Protein AF-A0A269PIK3-F1 (afdb_monomer)

Structure (mmCIF, N/CA/C/O backbone):
data_AF-A0A269PIK3-F1
#
_entry.id   AF-A0A269PIK3-F1
#
loop_
_atom_site.group_PDB
_atom_site.id
_atom_site.type_symbol
_atom_site.label_atom_id
_atom_site.label_alt_id
_atom_site.label_comp_id
_atom_site.label_asym_id
_atom_site.label_entity_id
_atom_site.label_seq_id
_atom_site.pdbx_PDB_ins_code
_atom_site.Cartn_x
_atom_site.Cartn_y
_atom_site.Cartn_z
_atom_site.occupancy
_atom_site.B_iso_or_equiv
_atom_site.auth_seq_id
_atom_site.auth_comp_id
_atom_site.auth_asym_id
_atom_site.auth_atom_id
_atom_site.pdbx_PDB_model_num
ATOM 1 N N . MET A 1 1 ? 24.626 5.118 -7.249 1.00 47.50 1 MET A N 1
ATOM 2 C CA . MET A 1 1 ? 24.861 4.384 -8.520 1.00 47.50 1 MET A CA 1
ATOM 3 C C . MET A 1 1 ? 24.155 3.031 -8.495 1.00 47.50 1 MET A C 1
ATOM 5 O O . MET A 1 1 ? 23.456 2.702 -9.445 1.00 47.50 1 MET A O 1
ATOM 9 N N . GLU A 1 2 ? 24.225 2.342 -7.357 1.00 56.38 2 GLU A N 1
ATOM 10 C CA . GLU A 1 2 ? 23.521 1.097 -7.021 1.00 56.38 2 GLU A CA 1
ATOM 11 C C . GLU A 1 2 ? 22.010 1.087 -7.347 1.00 56.38 2 GLU A C 1
ATOM 13 O O . GLU A 1 2 ? 21.501 0.133 -7.931 1.00 56.38 2 GLU A O 1
ATOM 18 N N . ASN A 1 3 ? 21.303 2.196 -7.098 1.00 60.44 3 ASN A N 1
ATOM 19 C CA . ASN A 1 3 ? 19.848 2.291 -7.302 1.00 60.44 3 ASN A CA 1
ATOM 20 C C . ASN A 1 3 ? 19.400 2.152 -8.774 1.00 60.44 3 ASN A C 1
ATOM 22 O O . ASN A 1 3 ? 18.285 1.702 -9.035 1.00 60.44 3 ASN A O 1
ATOM 26 N N . LYS A 1 4 ? 20.251 2.515 -9.751 1.00 66.81 4 LYS A N 1
ATOM 27 C CA . LYS A 1 4 ? 19.943 2.387 -11.195 1.00 66.81 4 LYS A CA 1
ATOM 28 C C . LYS A 1 4 ? 19.855 0.925 -11.611 1.00 66.81 4 LYS A C 1
ATOM 30 O O . LYS A 1 4 ? 18.903 0.509 -12.270 1.00 66.81 4 LYS A O 1
ATOM 35 N N . PHE A 1 5 ? 20.849 0.157 -11.186 1.00 77.62 5 PHE A N 1
ATOM 36 C CA . PHE A 1 5 ? 20.938 -1.267 -11.455 1.00 77.62 5 PHE A CA 1
ATOM 37 C C . PHE A 1 5 ? 19.913 -2.070 -10.686 1.00 77.62 5 PHE A C 1
ATOM 39 O O . PHE A 1 5 ? 19.321 -2.988 -11.250 1.00 77.62 5 PHE A O 1
ATOM 46 N N . ARG A 1 6 ? 19.665 -1.675 -9.436 1.00 80.62 6 ARG A N 1
ATOM 47 C CA . ARG A 1 6 ? 18.639 -2.269 -8.588 1.00 80.62 6 ARG A CA 1
ATOM 48 C C . ARG A 1 6 ? 17.268 -2.199 -9.261 1.00 80.62 6 ARG A C 1
ATOM 50 O O . ARG A 1 6 ? 16.676 -3.246 -9.492 1.00 80.62 6 ARG A O 1
ATOM 57 N N . PHE A 1 7 ? 16.838 -1.013 -9.709 1.00 83.44 7 PHE A N 1
ATOM 58 C CA . PHE A 1 7 ? 15.557 -0.866 -10.409 1.00 83.44 7 PHE A CA 1
ATOM 59 C C . PHE A 1 7 ? 15.468 -1.712 -11.688 1.00 83.44 7 PHE A C 1
ATOM 61 O O . PHE A 1 7 ? 14.519 -2.473 -11.853 1.00 83.44 7 PHE A O 1
ATOM 68 N N . SER A 1 8 ? 16.460 -1.622 -12.585 1.00 87.69 8 SER A N 1
ATOM 69 C CA . SER A 1 8 ? 16.455 -2.392 -13.844 1.00 87.69 8 SER A CA 1
ATOM 70 C C . SER A 1 8 ? 16.418 -3.903 -13.600 1.00 87.69 8 SER A C 1
ATOM 72 O O . SER A 1 8 ? 15.681 -4.637 -14.264 1.00 87.69 8 SER A O 1
ATOM 74 N N . LYS A 1 9 ? 17.210 -4.387 -12.636 1.00 89.25 9 LYS A N 1
ATOM 75 C CA . LYS A 1 9 ? 17.250 -5.801 -12.248 1.00 89.25 9 LYS A CA 1
ATOM 76 C C . LYS A 1 9 ? 15.903 -6.253 -11.689 1.00 89.25 9 LYS A C 1
ATOM 78 O O . LYS A 1 9 ? 15.367 -7.260 -12.141 1.00 89.25 9 LYS A O 1
ATOM 83 N N . ASN A 1 10 ? 15.349 -5.494 -10.752 1.00 88.19 10 ASN A N 1
ATOM 84 C CA . ASN A 1 10 ? 14.089 -5.818 -10.100 1.00 88.19 10 ASN A CA 1
ATOM 85 C C . ASN A 1 10 ? 12.915 -5.792 -11.082 1.00 88.19 10 ASN A C 1
ATOM 87 O O . ASN A 1 10 ? 12.151 -6.751 -11.141 1.00 88.19 10 ASN A O 1
ATOM 91 N N . LEU A 1 11 ? 12.830 -4.770 -11.939 1.00 91.19 11 LEU A N 1
ATOM 92 C CA . LEU A 1 11 ? 11.816 -4.696 -12.989 1.00 91.19 11 LEU A CA 1
ATOM 93 C C . LEU A 1 11 ? 11.877 -5.916 -13.921 1.00 91.19 11 LEU A C 1
ATOM 95 O O . LEU A 1 11 ? 10.846 -6.509 -14.228 1.00 91.19 11 LEU A O 1
ATOM 99 N N . ARG A 1 12 ? 13.076 -6.342 -14.342 1.00 93.19 12 ARG A N 1
ATOM 100 C CA . ARG A 1 12 ? 13.238 -7.560 -15.154 1.00 93.19 12 ARG A CA 1
ATOM 101 C C . ARG A 1 12 ? 12.794 -8.819 -14.414 1.00 93.19 12 ARG A C 1
ATOM 103 O O . ARG A 1 12 ? 12.165 -9.677 -15.028 1.00 93.19 12 ARG A O 1
ATOM 110 N N . ASN A 1 13 ? 13.101 -8.933 -13.125 1.00 91.69 13 ASN A N 1
ATOM 111 C CA . ASN A 1 13 ? 12.675 -10.070 -12.310 1.00 91.69 13 ASN A CA 1
ATOM 112 C C . ASN A 1 13 ? 11.149 -10.135 -12.190 1.00 91.69 13 ASN A C 1
ATOM 114 O O . ASN A 1 13 ? 10.581 -11.202 -12.403 1.00 91.69 13 ASN A O 1
ATOM 118 N N . VAL A 1 14 ? 10.489 -8.998 -11.944 1.00 87.31 14 VAL A N 1
ATOM 119 C CA . VAL A 1 14 ? 9.022 -8.906 -11.902 1.00 87.31 14 VAL A CA 1
ATOM 120 C C . VAL A 1 14 ? 8.407 -9.326 -13.238 1.00 87.31 14 VAL A C 1
ATOM 122 O O . VAL A 1 14 ? 7.480 -10.133 -13.262 1.00 87.31 14 VAL A O 1
ATOM 125 N N . LEU A 1 15 ? 8.942 -8.831 -14.361 1.00 92.81 15 LEU A N 1
ATOM 126 C CA . LEU A 1 15 ? 8.453 -9.213 -15.688 1.00 92.81 15 LEU A CA 1
ATOM 127 C C . LEU A 1 15 ? 8.603 -10.716 -15.946 1.00 92.81 15 LEU A C 1
ATOM 129 O O . LEU A 1 15 ? 7.665 -11.339 -16.433 1.00 92.81 15 LEU A O 1
ATOM 133 N N . ARG A 1 16 ? 9.741 -11.314 -15.573 1.00 93.38 16 ARG A N 1
ATOM 134 C CA . ARG A 1 16 ? 9.965 -12.764 -15.698 1.00 93.38 16 ARG A CA 1
ATOM 135 C C . ARG A 1 16 ? 9.011 -13.574 -14.823 1.00 93.38 16 ARG A C 1
ATOM 137 O O . ARG A 1 16 ? 8.462 -14.557 -15.299 1.00 93.38 16 ARG A O 1
ATOM 144 N N . ALA A 1 17 ? 8.792 -13.157 -13.577 1.00 88.50 17 ALA A N 1
ATOM 145 C CA . ALA A 1 17 ? 7.889 -13.842 -12.653 1.00 88.50 17 ALA A CA 1
ATOM 146 C C . ALA A 1 17 ? 6.429 -13.841 -13.141 1.00 88.50 17 ALA A C 1
ATOM 148 O O . ALA A 1 17 ? 5.689 -14.780 -12.867 1.00 88.50 17 ALA A O 1
ATOM 149 N N . LYS A 1 18 ? 6.027 -12.806 -13.889 1.00 86.94 18 LYS A N 1
ATOM 150 C CA . LYS A 1 18 ? 4.687 -12.673 -14.481 1.00 86.94 18 LYS A CA 1
ATOM 151 C C . LYS A 1 18 ? 4.592 -13.178 -15.929 1.00 86.94 18 LYS A C 1
ATOM 153 O O . LYS A 1 18 ? 3.558 -12.976 -16.554 1.00 86.94 18 LYS A O 1
ATOM 158 N N . ASP A 1 19 ? 5.657 -13.778 -16.470 1.00 93.56 19 ASP A N 1
ATOM 159 C CA . ASP A 1 19 ? 5.779 -14.185 -17.883 1.00 93.56 19 ASP A CA 1
ATOM 160 C C . ASP A 1 19 ? 5.432 -13.060 -18.889 1.00 93.56 19 ASP A C 1
ATOM 162 O O . ASP A 1 19 ? 4.834 -13.262 -19.945 1.00 93.56 19 ASP A O 1
ATOM 166 N N . MET A 1 20 ? 5.801 -11.821 -18.549 1.00 91.25 20 MET A N 1
ATOM 167 C CA . MET A 1 20 ? 5.532 -10.632 -19.357 1.00 91.25 20 MET A CA 1
ATOM 168 C C . MET A 1 20 ? 6.762 -10.210 -20.159 1.00 91.25 20 MET A C 1
ATOM 170 O O . MET A 1 20 ? 7.878 -10.112 -19.644 1.00 91.25 20 MET A O 1
ATOM 174 N N . LYS A 1 21 ? 6.556 -9.852 -21.427 1.00 93.62 21 LYS A N 1
ATOM 175 C CA . LYS A 1 21 ? 7.581 -9.233 -22.276 1.00 93.62 21 LYS A CA 1
ATOM 176 C C . LYS A 1 21 ? 7.513 -7.702 -22.156 1.00 93.62 21 LYS A C 1
ATOM 178 O O . LYS A 1 21 ? 6.478 -7.151 -21.778 1.00 93.62 21 LYS A O 1
ATOM 183 N N . PRO A 1 22 ? 8.565 -6.960 -22.555 1.00 92.31 22 PRO A N 1
ATOM 184 C CA . PRO A 1 22 ? 8.559 -5.491 -22.499 1.00 92.31 22 PRO A CA 1
ATOM 185 C C . PRO A 1 22 ? 7.376 -4.844 -23.240 1.00 92.31 22 PRO A C 1
ATOM 187 O O . PRO A 1 22 ? 6.832 -3.834 -22.797 1.00 92.31 22 PRO A O 1
ATOM 190 N N . ARG A 1 23 ? 6.923 -5.459 -24.341 1.00 92.25 23 ARG A N 1
ATOM 191 C CA . ARG A 1 23 ? 5.731 -5.016 -25.082 1.00 92.25 23 ARG A CA 1
ATOM 192 C C . ARG A 1 23 ? 4.449 -5.103 -24.244 1.00 92.25 23 ARG A C 1
ATOM 194 O O . ARG A 1 23 ? 3.590 -4.237 -24.371 1.00 92.25 23 ARG A O 1
ATOM 201 N N . ASP A 1 24 ? 4.340 -6.110 -23.380 1.00 92.31 24 ASP A N 1
ATOM 202 C CA . ASP A 1 24 ? 3.150 -6.363 -22.569 1.00 92.31 24 ASP A CA 1
ATOM 203 C C . ASP A 1 24 ? 3.087 -5.340 -21.426 1.00 92.31 24 ASP A C 1
ATOM 205 O O . ASP A 1 24 ? 2.035 -4.759 -21.172 1.00 92.31 24 ASP A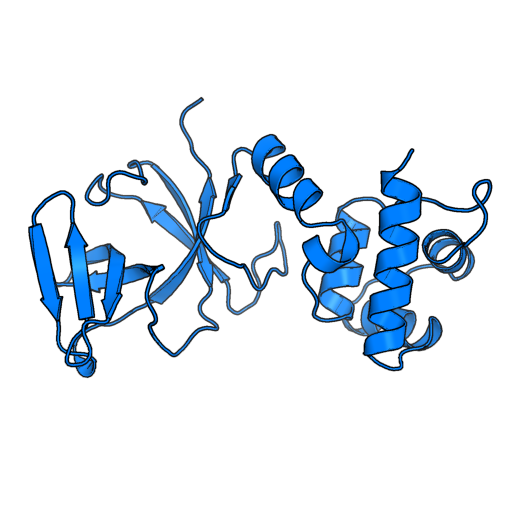 O 1
ATOM 209 N N . LEU A 1 25 ? 4.239 -4.990 -20.836 1.00 91.81 25 LEU A N 1
ATOM 210 C CA . LEU A 1 25 ? 4.355 -3.844 -19.925 1.00 91.81 25 LEU A CA 1
ATOM 211 C C . LEU A 1 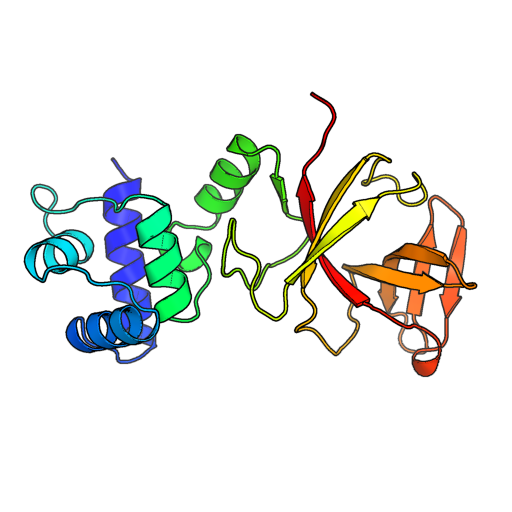25 ? 3.945 -2.531 -20.609 1.00 91.81 25 LEU A C 1
ATOM 213 O O . LEU A 1 25 ?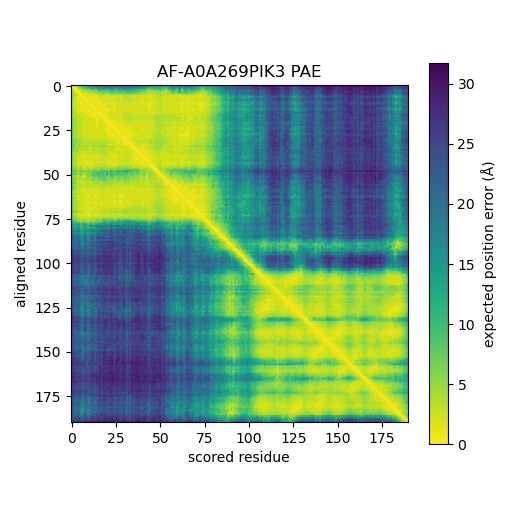 3.210 -1.733 -20.032 1.00 91.81 25 LEU A O 1
ATOM 217 N N . LYS A 1 26 ? 4.369 -2.301 -21.857 1.00 92.38 26 LYS A N 1
ATOM 218 C CA . LYS A 1 26 ? 3.961 -1.109 -22.617 1.00 92.38 26 LYS A CA 1
ATOM 219 C C . LYS A 1 26 ? 2.446 -1.070 -22.847 1.00 92.38 26 LYS A C 1
ATOM 221 O O . LYS A 1 26 ? 1.840 -0.005 -22.739 1.00 92.38 26 LYS A O 1
ATOM 226 N N . MET A 1 27 ? 1.822 -2.216 -23.126 1.00 88.44 27 MET A N 1
ATOM 227 C CA . MET A 1 27 ? 0.363 -2.326 -23.234 1.00 88.44 27 MET A CA 1
ATOM 228 C C . MET A 1 27 ? -0.335 -2.055 -21.896 1.00 88.44 27 MET A C 1
ATOM 230 O O . MET A 1 27 ? -1.300 -1.293 -21.869 1.00 88.44 27 MET A O 1
ATOM 234 N N . ALA A 1 28 ? 0.179 -2.603 -20.794 1.00 79.50 28 ALA A N 1
ATOM 235 C CA . ALA A 1 28 ? -0.351 -2.368 -19.453 1.00 79.50 28 ALA A CA 1
ATOM 236 C C . ALA A 1 28 ? -0.256 -0.884 -19.044 1.00 79.50 28 ALA A C 1
ATOM 238 O O . ALA A 1 28 ? -1.216 -0.308 -18.535 1.00 79.50 28 ALA A O 1
ATOM 239 N N . LEU A 1 29 ? 0.858 -0.218 -19.363 1.00 82.38 29 LEU A N 1
ATOM 240 C CA . LEU A 1 29 ? 1.019 1.228 -19.174 1.00 82.38 29 LEU A CA 1
ATOM 241 C C . LEU A 1 29 ? 0.020 2.030 -20.020 1.00 82.38 29 LEU A C 1
ATOM 243 O O . LEU A 1 29 ? -0.601 2.976 -19.531 1.00 82.38 29 LEU A O 1
ATOM 247 N N . LYS A 1 30 ? -0.206 1.622 -21.274 1.00 83.38 30 LYS A N 1
ATOM 248 C CA . LYS A 1 30 ? -1.190 2.270 -22.150 1.00 83.38 30 LYS A CA 1
ATOM 249 C C . LYS A 1 30 ? -2.616 2.139 -21.605 1.00 83.38 30 LYS A C 1
ATOM 251 O O . LYS A 1 30 ? -3.387 3.091 -21.724 1.00 83.38 30 LYS A O 1
ATOM 256 N N . ALA A 1 31 ? -2.955 1.015 -20.968 1.00 75.50 31 ALA A N 1
ATOM 257 C CA . ALA A 1 31 ? -4.259 0.801 -20.336 1.00 75.50 31 ALA A CA 1
ATOM 258 C C . ALA A 1 31 ? -4.540 1.803 -19.199 1.00 75.50 31 ALA A C 1
ATOM 260 O O . ALA A 1 31 ? -5.683 2.215 -19.009 1.00 75.50 31 ALA A O 1
ATOM 261 N N . ILE A 1 32 ? -3.498 2.279 -18.509 1.00 71.69 32 ILE A N 1
ATOM 262 C CA . ILE A 1 32 ? -3.595 3.344 -17.496 1.00 71.69 32 ILE A CA 1
ATOM 263 C C . ILE A 1 32 ? -3.311 4.749 -18.058 1.00 71.69 32 ILE A C 1
ATOM 265 O O . ILE A 1 32 ? -3.047 5.676 -17.297 1.00 71.69 32 ILE A O 1
ATOM 269 N N . LYS A 1 33 ? -3.392 4.928 -19.385 1.00 78.94 33 LYS A N 1
ATOM 270 C CA . LYS A 1 33 ? -3.160 6.196 -20.108 1.00 78.94 33 LYS A CA 1
ATOM 271 C C . LYS A 1 33 ? -1.736 6.754 -19.977 1.00 78.94 33 LYS A C 1
ATOM 273 O O . LYS A 1 33 ? -1.521 7.952 -20.145 1.00 78.94 33 LYS A O 1
ATOM 278 N N . VAL A 1 34 ? -0.750 5.892 -19.731 1.00 76.19 34 VAL A N 1
ATOM 279 C CA . VAL A 1 34 ? 0.670 6.258 -19.678 1.00 76.19 34 VAL A CA 1
ATOM 280 C C . VAL A 1 34 ? 1.362 5.753 -20.937 1.00 76.19 34 VAL A C 1
ATOM 282 O O . VAL A 1 34 ? 1.293 4.573 -21.269 1.00 76.19 34 VAL A O 1
ATOM 285 N N . ASN A 1 35 ? 2.055 6.644 -21.646 1.00 85.19 35 ASN A N 1
ATOM 286 C CA . ASN A 1 35 ? 2.813 6.281 -22.838 1.00 85.19 35 ASN A CA 1
ATOM 287 C C . ASN A 1 35 ? 4.315 6.417 -22.569 1.00 85.19 35 ASN A C 1
ATOM 289 O O . ASN A 1 35 ? 4.780 7.479 -22.160 1.00 85.19 35 ASN A O 1
ATOM 293 N N . ILE A 1 36 ? 5.070 5.346 -22.810 1.00 84.62 36 ILE A N 1
ATOM 294 C CA . ILE A 1 36 ? 6.532 5.328 -22.703 1.00 84.62 36 ILE A CA 1
ATOM 295 C C . ILE A 1 36 ? 7.096 4.945 -24.070 1.00 84.62 36 ILE A C 1
ATOM 297 O O . ILE A 1 36 ? 6.654 3.972 -24.682 1.00 84.62 36 ILE A O 1
ATOM 301 N N . ALA A 1 37 ? 8.066 5.718 -24.558 1.00 88.50 37 ALA A N 1
ATOM 302 C CA . ALA A 1 37 ? 8.740 5.435 -25.819 1.00 88.50 37 ALA A CA 1
ATOM 303 C C . ALA A 1 37 ? 9.632 4.186 -25.703 1.00 88.50 37 ALA A C 1
ATOM 305 O O . ALA A 1 37 ? 10.234 3.944 -24.655 1.00 88.50 37 ALA A O 1
ATOM 306 N N . ASP A 1 38 ? 9.768 3.418 -26.788 1.00 87.19 38 ASP A N 1
ATOM 307 C CA . ASP A 1 38 ? 10.571 2.183 -26.790 1.00 87.19 38 ASP A CA 1
ATOM 308 C C . ASP A 1 38 ? 12.033 2.391 -26.361 1.00 87.19 38 ASP A C 1
ATOM 310 O O . ASP A 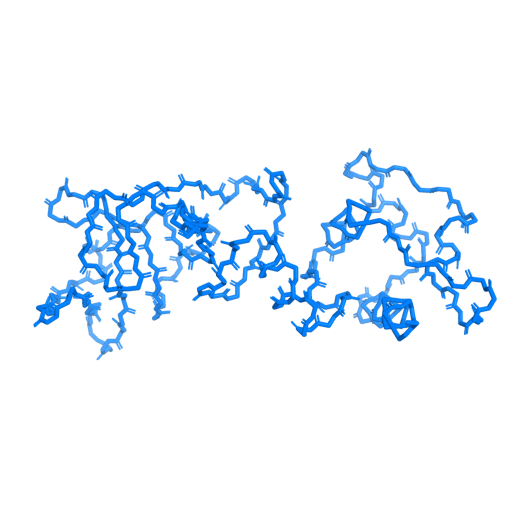1 38 ? 12.512 1.610 -25.537 1.00 87.19 38 ASP A O 1
ATOM 314 N N . PRO A 1 39 ? 12.733 3.465 -26.787 1.00 89.31 39 PRO A N 1
ATOM 315 C CA . PRO A 1 39 ? 14.090 3.731 -26.308 1.00 89.31 39 PRO A CA 1
ATOM 316 C C . PRO A 1 39 ? 14.143 3.957 -24.792 1.00 89.31 39 PRO A C 1
ATOM 318 O O . PRO A 1 39 ? 15.070 3.518 -24.115 1.00 89.31 39 PRO A O 1
ATOM 321 N N . THR A 1 40 ? 13.126 4.614 -24.234 1.00 87.56 40 THR A N 1
ATOM 322 C CA . THR A 1 40 ? 13.033 4.884 -22.797 1.00 87.56 40 THR A CA 1
ATOM 323 C C . THR A 1 40 ? 12.818 3.598 -22.006 1.00 87.56 40 THR A C 1
ATOM 325 O O . THR A 1 40 ? 13.513 3.371 -21.019 1.00 87.56 40 THR A O 1
ATOM 328 N N . LEU A 1 41 ? 11.911 2.732 -22.463 1.00 90.00 41 LEU A N 1
ATOM 329 C CA . LEU A 1 41 ? 11.672 1.436 -21.831 1.00 90.00 41 LEU A CA 1
ATOM 330 C C . LEU A 1 41 ? 12.903 0.521 -21.930 1.00 90.00 41 LEU A C 1
ATOM 332 O O . LEU A 1 41 ? 13.262 -0.135 -20.954 1.00 90.00 41 LEU A O 1
ATOM 336 N N . SER A 1 42 ? 13.589 0.533 -23.075 1.00 89.38 42 SER A N 1
ATOM 337 C CA . SER A 1 42 ? 14.841 -0.205 -23.265 1.00 89.38 42 SER A CA 1
ATOM 338 C C . SER A 1 42 ? 15.922 0.240 -22.276 1.00 89.38 42 SER A C 1
ATOM 340 O O . SER A 1 42 ? 16.616 -0.598 -21.709 1.00 89.38 42 SER A O 1
ATOM 342 N N . ASN A 1 43 ? 16.035 1.543 -22.000 1.00 89.25 43 ASN A N 1
ATOM 343 C CA . ASN A 1 43 ? 16.981 2.061 -21.005 1.00 89.25 43 ASN A CA 1
ATOM 344 C C . ASN A 1 43 ? 16.643 1.612 -19.575 1.00 89.25 43 ASN A C 1
ATOM 346 O O . ASN A 1 43 ? 17.545 1.398 -18.766 1.00 89.25 43 ASN A O 1
ATOM 350 N N . TYR A 1 44 ? 15.358 1.454 -19.249 1.00 89.81 44 TYR A N 1
ATOM 351 C CA . TYR A 1 44 ? 14.918 0.981 -17.930 1.00 89.81 44 TYR A CA 1
ATOM 352 C C . TYR A 1 44 ? 15.181 -0.506 -17.710 1.00 89.81 44 TYR A C 1
ATOM 354 O O . TYR A 1 44 ? 15.358 -0.927 -16.572 1.00 89.81 44 TYR A O 1
ATOM 362 N N . LEU A 1 45 ? 15.230 -1.285 -18.789 1.00 89.56 45 LEU A N 1
ATOM 363 C CA . LEU A 1 45 ? 15.491 -2.724 -18.770 1.00 89.56 45 LEU A CA 1
ATOM 364 C C . LEU A 1 45 ? 16.947 -3.073 -19.115 1.00 89.56 45 LEU A C 1
ATOM 366 O O . LEU A 1 45 ? 17.296 -4.250 -19.176 1.00 89.56 45 LEU A O 1
ATOM 370 N N . SER A 1 46 ? 17.794 -2.067 -19.352 1.00 87.75 46 SER A N 1
ATOM 371 C CA . SER A 1 46 ? 19.179 -2.260 -19.780 1.00 87.75 46 SER A CA 1
ATOM 372 C C . SER A 1 46 ? 20.003 -3.017 -18.737 1.00 87.75 46 SER A C 1
ATOM 374 O O . SER A 1 46 ? 19.940 -2.729 -17.538 1.00 87.75 46 SER A O 1
ATOM 376 N N . GLU A 1 47 ? 20.830 -3.938 -19.227 1.00 85.50 47 GLU A N 1
ATOM 377 C CA . GLU A 1 47 ? 21.873 -4.642 -18.470 1.00 85.50 47 GLU A CA 1
ATOM 378 C C . GLU A 1 47 ? 23.209 -3.894 -18.462 1.00 85.50 47 GLU A C 1
ATOM 380 O O . GLU A 1 47 ? 24.061 -4.159 -17.622 1.00 85.50 47 GLU A O 1
ATOM 385 N N . SER A 1 48 ? 23.383 -2.936 -19.373 1.00 82.88 48 SER A N 1
ATOM 386 C CA . SER A 1 48 ? 24.617 -2.170 -19.529 1.00 82.88 48 SER A CA 1
ATOM 387 C C . SER A 1 48 ? 24.608 -0.885 -18.697 1.00 82.88 48 SER A C 1
ATOM 389 O O . SER A 1 48 ? 23.629 -0.128 -18.729 1.00 82.88 48 SER A O 1
ATOM 391 N N . GLU A 1 49 ? 25.720 -0.608 -18.003 1.00 70.31 49 GLU A N 1
ATOM 392 C CA . GLU A 1 49 ? 25.878 0.543 -17.091 1.00 70.31 49 GLU A CA 1
ATOM 393 C C . GLU A 1 49 ? 25.770 1.891 -17.787 1.00 70.31 49 GLU A C 1
ATOM 395 O O . GLU A 1 49 ? 25.205 2.842 -17.244 1.00 70.31 49 GLU A O 1
ATOM 400 N N . THR A 1 50 ? 26.245 1.967 -19.023 1.00 75.88 50 THR A N 1
ATOM 401 C CA . THR A 1 50 ? 26.217 3.194 -19.820 1.00 75.88 50 THR A CA 1
ATOM 402 C C . THR A 1 50 ? 24.794 3.585 -20.223 1.00 75.88 50 THR A C 1
ATOM 404 O O . THR A 1 50 ? 24.477 4.776 -20.328 1.00 75.88 50 THR A O 1
ATOM 407 N N . ASN A 1 51 ? 23.907 2.597 -20.357 1.00 76.38 51 ASN A N 1
ATOM 408 C CA . ASN A 1 51 ? 22.559 2.761 -20.901 1.00 76.38 51 ASN A CA 1
ATOM 409 C C . ASN A 1 51 ? 21.454 2.689 -19.840 1.00 76.38 51 ASN A C 1
ATOM 411 O O . ASN A 1 51 ? 20.356 3.197 -20.072 1.00 76.38 51 ASN A O 1
ATOM 415 N N . VAL A 1 52 ? 21.728 2.129 -18.656 1.00 80.94 52 VAL A N 1
ATOM 416 C CA . VAL A 1 52 ? 20.724 2.062 -17.589 1.00 80.94 52 VAL A CA 1
ATOM 417 C C . VAL A 1 52 ? 20.372 3.459 -17.076 1.00 80.94 52 VAL A C 1
ATOM 419 O O . VAL A 1 52 ? 21.228 4.320 -16.823 1.00 80.94 52 VAL A O 1
ATOM 422 N N . ARG A 1 53 ? 19.074 3.716 -16.933 1.00 78.00 53 ARG A N 1
ATOM 423 C CA . ARG A 1 53 ? 18.544 4.962 -16.371 1.00 78.00 53 ARG A CA 1
ATOM 424 C C . ARG A 1 53 ? 17.516 4.614 -15.303 1.00 78.00 53 ARG A C 1
ATOM 426 O O . ARG A 1 53 ? 16.616 3.825 -15.565 1.00 78.00 53 ARG A O 1
ATOM 433 N N . THR A 1 54 ? 17.620 5.225 -14.122 1.00 70.12 54 THR A N 1
ATOM 434 C CA . THR A 1 54 ? 16.513 5.185 -13.156 1.00 70.12 54 THR A CA 1
ATOM 435 C C . THR A 1 54 ? 15.398 6.076 -13.697 1.00 70.12 54 THR A C 1
ATOM 437 O O . THR A 1 54 ? 15.676 7.233 -14.037 1.00 70.12 54 THR A O 1
ATOM 440 N N . PRO A 1 55 ? 14.156 5.583 -13.807 1.00 71.19 55 PRO A N 1
ATOM 441 C CA . PRO A 1 55 ? 13.028 6.440 -14.125 1.00 71.19 55 PRO A CA 1
ATOM 442 C C . PRO A 1 55 ? 12.795 7.466 -13.010 1.00 71.19 55 PRO A C 1
ATOM 444 O O . PRO A 1 55 ? 13.234 7.293 -11.874 1.00 71.19 55 PRO A O 1
ATOM 447 N N . LYS A 1 56 ? 12.059 8.536 -13.316 1.00 68.00 56 LYS A N 1
ATOM 448 C CA . LYS A 1 56 ? 11.539 9.422 -12.265 1.00 68.00 56 LYS A CA 1
ATOM 449 C C . LYS A 1 56 ? 10.516 8.657 -11.419 1.00 68.00 56 LYS A C 1
ATOM 451 O O . LYS A 1 56 ? 9.846 7.765 -11.939 1.00 68.00 56 LYS A O 1
ATOM 456 N N . LEU A 1 57 ? 10.333 9.057 -10.160 1.00 59.91 57 LEU A N 1
ATOM 457 C CA . LEU A 1 57 ? 9.397 8.411 -9.229 1.00 59.91 57 LEU A CA 1
ATOM 458 C C . LEU A 1 57 ? 7.986 8.242 -9.819 1.00 59.91 57 LEU A C 1
ATOM 460 O O . LEU A 1 57 ? 7.438 7.147 -9.785 1.00 59.91 57 LEU A O 1
ATOM 464 N N . GLY A 1 58 ? 7.442 9.272 -10.476 1.00 53.19 58 GLY A N 1
ATOM 465 C CA . GLY A 1 58 ? 6.139 9.176 -11.150 1.00 53.19 58 GLY A CA 1
ATOM 466 C C . GLY A 1 58 ? 6.067 8.070 -12.213 1.00 53.19 58 GLY A C 1
ATOM 467 O O . GLY A 1 58 ? 5.048 7.403 -12.356 1.00 53.19 58 GLY A O 1
ATOM 468 N N . THR A 1 59 ? 7.161 7.814 -12.933 1.00 67.31 59 THR A N 1
ATOM 469 C CA . THR A 1 59 ? 7.243 6.714 -13.903 1.00 67.31 59 THR A CA 1
ATOM 470 C C . THR A 1 59 ? 7.339 5.357 -13.210 1.00 67.31 59 THR A C 1
ATOM 472 O O . THR A 1 59 ? 6.709 4.409 -13.668 1.00 67.31 59 THR A O 1
ATOM 475 N N . ILE A 1 60 ? 8.073 5.263 -12.098 1.00 71.50 60 ILE A N 1
ATOM 476 C CA . ILE A 1 60 ? 8.155 4.040 -11.288 1.00 71.50 60 ILE A CA 1
ATOM 477 C C . ILE A 1 60 ? 6.774 3.674 -10.731 1.00 71.50 60 ILE A C 1
ATOM 479 O O . ILE A 1 60 ? 6.361 2.527 -10.850 1.00 71.50 60 ILE A O 1
ATOM 483 N N . LEU A 1 61 ? 6.023 4.655 -10.223 1.00 60.25 61 LEU A N 1
ATOM 484 C CA . LEU A 1 61 ? 4.652 4.469 -9.732 1.00 60.25 61 LEU A CA 1
ATOM 485 C C . LEU A 1 61 ? 3.702 3.973 -10.829 1.00 60.25 61 LEU A C 1
ATOM 487 O O . LEU A 1 61 ? 2.901 3.067 -10.601 1.00 60.25 61 LEU A O 1
ATOM 491 N N . ASN A 1 62 ? 3.814 4.527 -12.037 1.00 69.44 62 ASN A N 1
ATOM 492 C CA . ASN A 1 62 ? 3.029 4.068 -13.181 1.00 69.44 62 ASN A CA 1
ATOM 493 C C . ASN A 1 62 ? 3.379 2.626 -13.574 1.00 69.44 62 ASN A C 1
ATOM 495 O O . ASN A 1 62 ? 2.481 1.850 -13.889 1.00 69.44 62 ASN A O 1
ATOM 499 N N . ILE A 1 63 ? 4.663 2.254 -13.531 1.00 76.75 63 ILE A N 1
ATOM 500 C CA . ILE A 1 63 ? 5.122 0.884 -13.802 1.00 76.75 63 ILE A CA 1
ATOM 501 C C . ILE A 1 63 ? 4.615 -0.083 -12.723 1.00 76.75 63 ILE A C 1
ATOM 503 O O . ILE A 1 63 ? 4.077 -1.130 -13.071 1.00 76.75 63 ILE A O 1
ATOM 507 N N . ALA A 1 64 ? 4.711 0.286 -11.444 1.00 69.94 64 ALA A N 1
ATOM 508 C CA . ALA A 1 64 ? 4.185 -0.495 -10.324 1.00 69.94 64 ALA A CA 1
ATOM 509 C C . ALA A 1 64 ? 2.672 -0.734 -10.465 1.00 69.94 64 ALA A C 1
ATOM 511 O O . ALA A 1 64 ? 2.205 -1.868 -10.401 1.00 69.94 64 ALA A O 1
ATOM 512 N N . THR A 1 65 ? 1.922 0.326 -10.786 1.00 61.59 65 THR A N 1
ATOM 513 C CA . THR A 1 65 ? 0.471 0.259 -11.022 1.00 61.59 65 THR A CA 1
ATOM 514 C C . THR A 1 65 ? 0.133 -0.639 -12.213 1.00 61.59 65 THR A C 1
ATOM 516 O O . THR A 1 65 ? -0.762 -1.472 -12.123 1.00 61.59 65 THR A O 1
ATOM 519 N N . ALA A 1 66 ? 0.840 -0.485 -13.336 1.00 69.88 66 ALA A N 1
ATOM 520 C CA . ALA A 1 66 ? 0.597 -1.276 -14.543 1.00 69.88 66 ALA A CA 1
ATOM 521 C C . ALA A 1 66 ? 0.888 -2.771 -14.338 1.00 69.88 66 ALA A C 1
ATOM 523 O O . ALA A 1 66 ? 0.238 -3.613 -14.950 1.00 69.88 66 ALA A O 1
ATOM 524 N N . LEU A 1 67 ? 1.857 -3.095 -13.483 1.00 77.38 67 LEU A N 1
ATOM 525 C CA . LEU A 1 67 ? 2.238 -4.469 -13.163 1.00 77.38 67 LEU A CA 1
ATOM 526 C C . LEU A 1 67 ? 1.477 -5.046 -11.967 1.00 77.38 67 LEU A C 1
ATOM 528 O O . LEU A 1 67 ? 1.590 -6.248 -11.724 1.00 77.38 67 LEU A O 1
ATOM 532 N N . ASN A 1 68 ? 0.705 -4.225 -11.250 1.00 69.19 68 ASN A N 1
ATOM 533 C CA . ASN A 1 68 ? 0.080 -4.574 -9.977 1.00 69.19 68 ASN A CA 1
ATOM 534 C C . ASN A 1 68 ? 1.103 -5.197 -9.006 1.00 69.19 68 ASN A C 1
ATOM 536 O O . ASN A 1 68 ? 1.006 -6.376 -8.660 1.00 69.19 68 ASN A O 1
ATOM 540 N N . VAL A 1 69 ? 2.141 -4.422 -8.688 1.00 63.75 69 VAL A N 1
ATOM 541 C CA . VAL A 1 69 ? 3.221 -4.759 -7.742 1.00 63.75 69 VAL A CA 1
ATOM 542 C C . VAL A 1 69 ? 3.513 -3.567 -6.845 1.00 63.75 69 VAL A C 1
ATOM 544 O O . VAL A 1 69 ? 3.185 -2.429 -7.198 1.00 63.75 69 VAL A O 1
ATOM 547 N N . SER A 1 70 ? 4.171 -3.805 -5.714 1.00 63.06 70 SER A N 1
ATOM 548 C CA . SER A 1 70 ? 4.609 -2.712 -4.846 1.00 63.06 70 SER A CA 1
ATOM 549 C C . SER A 1 70 ? 5.786 -1.935 -5.464 1.00 63.06 70 SER A C 1
ATOM 551 O O . SER A 1 70 ? 6.542 -2.430 -6.305 1.00 63.06 70 SER A O 1
ATOM 553 N N . THR A 1 71 ? 5.991 -0.684 -5.044 1.00 65.00 71 THR A N 1
ATOM 554 C CA . THR A 1 71 ? 7.220 0.049 -5.394 1.00 65.00 71 THR A CA 1
ATOM 555 C C . THR A 1 71 ? 8.457 -0.525 -4.698 1.00 65.00 71 THR A C 1
ATOM 557 O O . THR A 1 71 ? 9.553 -0.374 -5.237 1.00 65.00 71 THR A O 1
ATOM 560 N N . GLY A 1 72 ? 8.293 -1.225 -3.569 1.00 66.94 72 GLY A N 1
ATOM 561 C CA . GLY A 1 72 ? 9.356 -1.970 -2.882 1.00 66.94 72 GLY A CA 1
ATOM 562 C C . GLY A 1 72 ? 9.898 -3.115 -3.724 1.00 66.94 72 GLY A C 1
ATOM 563 O O . GLY A 1 72 ? 11.110 -3.238 -3.882 1.00 66.94 72 GLY A O 1
ATOM 564 N N . GLU A 1 73 ? 9.026 -3.853 -4.409 1.00 69.44 73 GLU A N 1
ATOM 565 C CA . GLU A 1 73 ? 9.447 -4.883 -5.364 1.00 69.44 73 GLU A CA 1
ATOM 566 C C . GLU A 1 73 ? 10.322 -4.302 -6.483 1.00 69.44 73 GLU A C 1
ATOM 568 O O . GLU A 1 73 ? 11.245 -4.962 -6.954 1.00 69.44 73 GLU A O 1
ATOM 573 N N . LEU A 1 74 ? 10.085 -3.049 -6.890 1.00 76.12 74 LEU A N 1
ATOM 574 C CA . LEU A 1 74 ? 10.857 -2.382 -7.942 1.00 76.12 74 LEU A CA 1
ATOM 575 C C . LEU A 1 74 ? 12.121 -1.675 -7.432 1.00 76.12 74 LEU A C 1
ATOM 577 O O . LEU A 1 74 ? 13.105 -1.607 -8.165 1.00 76.12 74 LEU A O 1
ATOM 581 N N . LEU A 1 75 ? 12.124 -1.135 -6.213 1.00 73.69 75 LEU A N 1
ATOM 582 C CA . LEU A 1 75 ? 13.193 -0.261 -5.701 1.00 73.69 75 LEU A CA 1
ATOM 583 C C . LEU A 1 75 ? 14.023 -0.888 -4.569 1.00 73.69 75 LEU A C 1
ATOM 585 O O . LEU A 1 75 ? 15.132 -0.426 -4.299 1.00 73.69 75 LEU A O 1
ATOM 589 N N . GLY A 1 76 ? 13.535 -1.978 -3.981 1.00 70.38 76 GLY A N 1
ATOM 590 C CA . GLY A 1 76 ? 14.024 -2.591 -2.748 1.00 70.38 76 GLY A CA 1
ATOM 591 C C . GLY A 1 76 ? 13.326 -2.023 -1.508 1.00 70.38 76 GLY A C 1
ATOM 592 O O . GLY A 1 76 ? 13.008 -0.834 -1.465 1.00 70.38 76 GLY A O 1
ATOM 593 N N . GLU A 1 77 ? 13.134 -2.867 -0.493 1.00 62.62 77 GLU A N 1
ATOM 594 C CA . GLU A 1 77 ? 12.505 -2.514 0.795 1.00 62.62 77 GLU A CA 1
ATOM 595 C C . GLU A 1 77 ? 13.185 -1.311 1.477 1.00 62.62 77 GLU A C 1
ATOM 597 O O . GLU A 1 77 ? 12.522 -0.396 1.961 1.00 62.62 77 GLU A O 1
ATOM 602 N N . ASP A 1 78 ? 14.517 -1.224 1.408 1.00 56.25 78 ASP A N 1
ATOM 603 C CA . ASP A 1 78 ? 15.289 -0.111 1.985 1.00 56.25 78 ASP A CA 1
ATOM 604 C C . ASP A 1 78 ? 14.932 1.254 1.360 1.00 56.25 78 ASP A C 1
ATOM 606 O O . ASP A 1 78 ? 15.046 2.302 1.999 1.00 56.25 78 ASP A O 1
ATOM 610 N N . PHE A 1 79 ? 14.502 1.263 0.092 1.00 54.09 79 PHE A N 1
ATOM 611 C CA . PHE A 1 79 ? 14.122 2.490 -0.607 1.00 54.09 79 PHE A CA 1
ATOM 612 C C . PHE A 1 79 ? 12.735 2.980 -0.179 1.00 54.09 79 PHE A C 1
ATOM 614 O O . PHE A 1 79 ? 12.525 4.189 -0.100 1.00 54.09 79 PHE A O 1
ATOM 621 N N . LEU A 1 80 ? 11.806 2.067 0.138 1.00 50.78 80 LEU A N 1
ATOM 622 C CA . LEU A 1 80 ? 10.505 2.422 0.713 1.00 50.78 80 LEU A CA 1
ATOM 623 C C . LEU A 1 80 ? 10.683 3.150 2.045 1.00 50.78 80 LEU A C 1
ATOM 625 O O . LEU A 1 80 ? 10.074 4.197 2.249 1.00 50.78 80 LEU A O 1
ATOM 629 N N . ALA A 1 81 ? 11.569 2.648 2.908 1.00 48.94 81 ALA A N 1
ATOM 630 C CA . ALA A 1 81 ? 11.899 3.305 4.170 1.00 48.94 81 ALA A CA 1
ATOM 631 C C . ALA A 1 81 ? 12.499 4.709 3.952 1.00 48.94 81 ALA A C 1
ATOM 633 O O . ALA A 1 81 ? 12.122 5.662 4.634 1.00 48.94 81 ALA A O 1
ATOM 634 N N . HIS A 1 82 ? 13.381 4.863 2.958 1.00 44.47 82 HIS A N 1
ATOM 635 C CA . HIS A 1 82 ? 13.999 6.148 2.626 1.00 44.47 82 HIS A CA 1
ATOM 636 C C . HIS A 1 82 ? 12.997 7.165 2.042 1.00 44.47 82 HIS A C 1
ATOM 638 O O . HIS A 1 82 ? 12.947 8.299 2.509 1.00 44.47 82 HIS A O 1
ATOM 644 N N . ASP A 1 83 ? 12.176 6.810 1.051 1.00 44.81 83 ASP A N 1
ATOM 645 C CA . ASP A 1 83 ?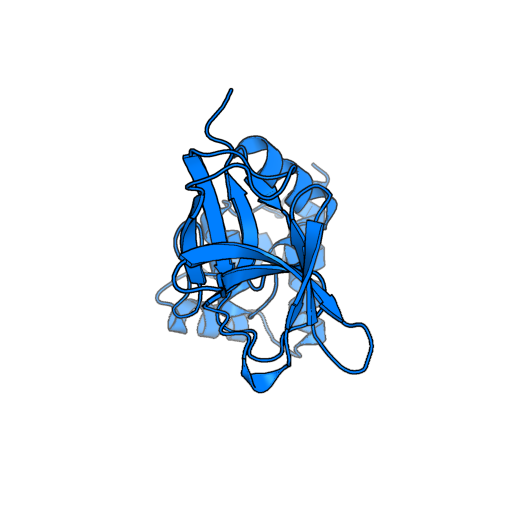 11.230 7.753 0.420 1.00 44.81 83 ASP A CA 1
ATOM 646 C C . ASP A 1 83 ? 10.037 8.091 1.331 1.00 44.81 83 ASP A C 1
ATOM 648 O O . ASP A 1 83 ? 9.541 9.221 1.326 1.00 44.81 83 ASP A O 1
ATOM 652 N N . ALA A 1 84 ? 9.624 7.144 2.182 1.00 47.53 84 ALA A N 1
ATOM 653 C CA . ALA A 1 84 ? 8.668 7.414 3.249 1.00 47.53 84 ALA A CA 1
ATOM 654 C C . ALA A 1 84 ? 9.238 8.450 4.236 1.00 47.53 84 ALA A C 1
ATOM 656 O O . ALA A 1 84 ? 8.585 9.458 4.510 1.00 47.53 84 ALA A O 1
ATOM 657 N N . SER A 1 85 ? 10.503 8.298 4.652 1.00 41.56 85 SER A N 1
ATOM 658 C CA . SER A 1 85 ? 11.168 9.269 5.533 1.00 41.56 85 SER A CA 1
ATOM 659 C C . SER A 1 85 ? 11.320 10.669 4.916 1.00 41.56 85 SER A C 1
ATOM 661 O O . SER A 1 85 ? 11.126 11.661 5.613 1.00 41.56 85 SER A O 1
ATOM 663 N N . VAL A 1 86 ? 11.577 10.777 3.604 1.00 41.75 86 VAL A N 1
ATOM 664 C CA . VAL A 1 86 ? 11.719 12.069 2.896 1.00 41.75 86 VAL A CA 1
ATOM 665 C C . VAL A 1 86 ? 10.392 12.839 2.814 1.00 41.75 86 VAL A C 1
ATOM 667 O O . VAL A 1 86 ? 10.403 14.065 2.730 1.00 41.75 86 VAL A O 1
ATOM 670 N N . ASN A 1 87 ? 9.249 12.150 2.883 1.00 44.84 87 ASN A N 1
ATOM 671 C CA . ASN A 1 87 ? 7.915 12.756 2.810 1.00 44.84 87 ASN A CA 1
ATOM 672 C C . ASN A 1 87 ? 7.186 12.819 4.170 1.00 44.84 87 ASN A C 1
ATOM 674 O O . ASN A 1 87 ? 5.965 12.990 4.193 1.00 44.84 87 ASN A O 1
ATOM 678 N N . ASN A 1 88 ? 7.900 12.664 5.296 1.00 55.28 88 ASN A N 1
ATOM 679 C CA . ASN A 1 88 ? 7.326 12.546 6.651 1.00 55.28 88 ASN A CA 1
ATOM 680 C C . ASN A 1 88 ? 6.249 11.451 6.772 1.00 55.28 88 ASN A C 1
ATOM 682 O O . ASN A 1 88 ? 5.322 11.550 7.583 1.00 55.28 88 ASN A O 1
ATOM 686 N N . MET A 1 89 ? 6.357 10.416 5.942 1.00 52.69 89 MET A N 1
ATOM 687 C CA . MET A 1 89 ? 5.450 9.283 5.909 1.00 52.69 89 MET A CA 1
ATOM 688 C C . MET A 1 89 ? 6.054 8.142 6.730 1.00 52.69 89 MET A C 1
ATOM 690 O O . MET A 1 89 ? 7.190 7.732 6.512 1.00 52.69 89 MET A O 1
ATOM 694 N N . ILE A 1 90 ? 5.292 7.614 7.681 1.00 63.84 90 ILE A N 1
ATOM 695 C CA . ILE A 1 90 ? 5.660 6.434 8.465 1.00 63.84 90 ILE A CA 1
ATOM 696 C C . ILE A 1 90 ? 4.716 5.311 8.049 1.00 63.84 90 ILE A C 1
ATOM 698 O O . ILE A 1 90 ? 3.498 5.456 8.153 1.00 63.84 90 ILE A O 1
ATOM 702 N N . LEU A 1 91 ? 5.274 4.210 7.547 1.00 58.78 91 LEU A N 1
ATOM 703 C CA . LEU A 1 91 ? 4.497 3.028 7.180 1.00 58.78 91 LEU A CA 1
ATOM 704 C C . LEU A 1 91 ? 4.043 2.309 8.450 1.00 58.78 91 LEU A C 1
ATOM 706 O O . LEU A 1 91 ? 4.835 2.100 9.368 1.00 58.78 91 LEU A O 1
ATOM 710 N N . CYS A 1 92 ? 2.756 1.980 8.507 1.00 54.00 92 CYS A N 1
ATOM 711 C CA . CYS A 1 92 ? 2.145 1.296 9.646 1.00 54.00 92 CYS A CA 1
ATOM 712 C C . CYS A 1 92 ? 1.819 -0.169 9.333 1.00 54.00 92 CYS A C 1
ATOM 714 O O . CYS A 1 92 ? 1.585 -0.932 10.265 1.00 54.00 92 CYS A O 1
ATOM 716 N N . ASP A 1 93 ? 1.813 -0.545 8.050 1.00 53.94 93 ASP A N 1
ATOM 717 C CA . ASP A 1 93 ? 1.630 -1.911 7.555 1.00 53.94 93 ASP A CA 1
ATOM 718 C C . ASP A 1 93 ? 2.093 -2.014 6.084 1.00 53.94 93 ASP A C 1
ATOM 720 O O . ASP A 1 93 ? 2.454 -1.000 5.474 1.00 53.94 93 ASP A O 1
ATOM 724 N N . GLU A 1 94 ? 2.071 -3.216 5.500 1.00 47.25 94 GLU A N 1
ATOM 725 C CA . GLU A 1 94 ? 2.250 -3.403 4.057 1.00 47.25 94 GLU A CA 1
ATOM 726 C C . GLU A 1 94 ? 1.092 -2.740 3.294 1.00 47.25 94 GLU A C 1
ATOM 728 O O . GLU A 1 94 ? -0.087 -2.957 3.580 1.00 47.25 94 GLU A O 1
ATOM 733 N N . VAL A 1 95 ? 1.428 -1.892 2.319 1.00 47.25 95 VAL A N 1
ATOM 734 C CA . VAL A 1 95 ? 0.450 -1.110 1.553 1.00 47.25 95 VAL A CA 1
ATOM 735 C C . VAL A 1 95 ? 0.286 -1.710 0.159 1.00 47.25 95 VAL A C 1
ATOM 737 O O . VAL A 1 95 ? 1.248 -1.752 -0.613 1.00 47.25 95 VAL A O 1
ATOM 740 N N . SER A 1 96 ? -0.946 -2.039 -0.237 1.00 43.31 96 SER A N 1
ATOM 741 C CA . SER A 1 96 ? -1.296 -2.174 -1.657 1.00 43.31 96 SER A CA 1
ATOM 742 C C . SER A 1 96 ? -1.436 -0.770 -2.275 1.00 43.31 96 SER A C 1
ATOM 744 O O . SER A 1 96 ? -2.525 -0.233 -2.451 1.00 43.31 96 SER A O 1
ATOM 746 N N . TYR A 1 97 ? -0.305 -0.107 -2.537 1.00 40.56 97 TYR A N 1
ATOM 747 C CA . TYR A 1 97 ? -0.232 1.251 -3.107 1.00 40.56 97 TYR A CA 1
ATOM 748 C C . TYR A 1 97 ? -0.976 1.368 -4.462 1.00 40.56 97 TYR A C 1
ATOM 750 O O . TYR A 1 97 ? -0.761 0.513 -5.312 1.00 40.56 97 TYR A O 1
ATOM 758 N N . SER A 1 98 ? -1.727 2.455 -4.761 1.00 40.59 98 SER A N 1
ATOM 759 C CA . SER A 1 98 ? -1.749 3.093 -6.119 1.00 40.59 98 SER A CA 1
ATOM 760 C C . SER A 1 98 ? -2.743 4.260 -6.319 1.00 40.59 98 SER A C 1
ATOM 762 O O . SER A 1 98 ? -3.918 4.071 -6.084 1.00 40.59 98 SER A O 1
ATOM 764 N N . LYS A 1 99 ? -2.285 5.401 -6.904 1.00 33.94 99 LYS A N 1
ATOM 765 C CA . LYS A 1 99 ? -2.967 6.637 -7.463 1.00 33.94 99 LYS A CA 1
ATOM 766 C C . LYS A 1 99 ? -3.181 7.999 -6.700 1.00 33.94 99 LYS A C 1
ATOM 768 O O . LYS A 1 99 ? -4.281 8.302 -6.295 1.00 33.94 99 LYS A O 1
ATOM 773 N N . SER A 1 100 ? -2.176 8.898 -6.620 1.00 38.62 100 SER A N 1
ATOM 774 C CA . SER A 1 100 ? -2.182 10.353 -6.206 1.00 38.62 100 SER A CA 1
ATOM 775 C C . SER A 1 100 ? -2.104 10.886 -4.723 1.00 38.62 100 SER A C 1
ATOM 777 O O . SER A 1 100 ? -3.065 11.472 -4.246 1.00 38.62 100 SER A O 1
ATOM 779 N N . LEU A 1 101 ? -1.019 10.864 -3.917 1.00 51.62 101 LEU A N 1
ATOM 780 C CA . LEU A 1 101 ? 0.304 10.198 -4.003 1.00 51.62 101 LEU A CA 1
ATOM 781 C C . LEU A 1 101 ? 0.165 8.849 -4.660 1.00 51.62 101 LEU A C 1
ATOM 783 O O . LEU A 1 101 ? 0.931 8.432 -5.525 1.00 51.62 101 LEU A O 1
ATOM 787 N N . GLY A 1 102 ? -0.915 8.222 -4.213 1.00 31.19 102 GLY A N 1
ATOM 788 C CA . GLY A 1 102 ? -1.270 6.895 -4.539 1.00 31.19 102 GLY A CA 1
ATOM 789 C C . GLY A 1 102 ? -2.673 6.444 -4.119 1.00 31.19 102 GLY A C 1
ATOM 790 O O . GLY A 1 102 ? -2.764 5.267 -3.841 1.00 31.19 102 GLY A O 1
ATOM 791 N N . LEU A 1 103 ? -3.706 7.266 -3.939 1.00 46.28 103 LEU A N 1
ATOM 792 C CA . LEU A 1 103 ? -5.002 6.778 -3.459 1.00 46.28 103 LEU A CA 1
ATOM 793 C C . LEU A 1 103 ? -5.888 6.157 -4.556 1.00 46.28 103 LEU A C 1
ATOM 795 O O . LEU A 1 103 ? -6.525 6.833 -5.364 1.00 46.28 103 LEU A O 1
ATOM 799 N N . GLY A 1 104 ? -5.930 4.831 -4.572 1.00 47.62 104 GLY A N 1
ATOM 800 C CA . GLY A 1 104 ? -6.731 4.056 -5.515 1.00 47.62 104 GLY A CA 1
ATOM 801 C C . GLY A 1 104 ? -8.203 4.180 -5.173 1.00 47.62 104 GLY A C 1
ATOM 802 O O . GLY A 1 104 ? -8.562 4.771 -4.160 1.00 47.62 104 GLY A O 1
ATOM 803 N N . ALA A 1 105 ? -9.080 3.554 -5.961 1.00 55.44 105 ALA A N 1
ATOM 804 C CA . ALA A 1 105 ? -10.511 3.505 -5.628 1.00 55.44 105 ALA A CA 1
ATOM 805 C C . ALA A 1 105 ? -10.780 2.946 -4.211 1.00 55.44 105 ALA A C 1
ATOM 807 O O . ALA A 1 105 ? -11.816 3.233 -3.617 1.00 55.44 105 ALA A O 1
ATOM 808 N N . ASN A 1 106 ? -9.820 2.190 -3.673 1.00 64.25 106 ASN A N 1
ATOM 809 C CA . ASN A 1 106 ? -9.902 1.528 -2.383 1.00 64.25 106 ASN A CA 1
ATOM 810 C C . ASN A 1 106 ? -9.061 2.206 -1.297 1.00 64.25 106 ASN A C 1
ATOM 812 O O . ASN A 1 106 ? -8.901 1.607 -0.248 1.00 64.25 106 ASN A O 1
ATOM 816 N N . VAL A 1 107 ? -8.506 3.405 -1.504 1.00 65.62 107 VAL A N 1
ATOM 817 C CA . VAL A 1 107 ? -7.673 4.056 -0.480 1.00 65.62 107 VAL A CA 1
ATOM 818 C C . VAL A 1 107 ? -8.237 5.425 -0.105 1.00 65.62 107 VAL A C 1
ATOM 820 O O . VAL A 1 107 ? -8.591 6.220 -0.972 1.00 65.62 107 VAL A O 1
ATOM 823 N N . GLU A 1 108 ? -8.318 5.711 1.190 1.00 72.62 108 GLU A N 1
ATOM 824 C CA . GLU A 1 108 ? -8.913 6.928 1.750 1.00 72.62 108 GLU A CA 1
ATOM 825 C C . GLU A 1 108 ? -7.945 7.619 2.722 1.00 72.62 108 GLU A C 1
ATOM 827 O O . GLU A 1 108 ? -7.017 6.996 3.237 1.00 72.62 108 GLU A O 1
ATOM 832 N N . LEU A 1 109 ? -8.135 8.920 2.964 1.00 72.31 109 LEU A N 1
ATOM 833 C CA . LEU A 1 109 ? -7.384 9.648 3.987 1.00 72.31 109 LEU A CA 1
ATOM 834 C C . LEU A 1 109 ? -8.248 9.918 5.208 1.00 72.31 109 LEU A C 1
ATOM 836 O O . LEU A 1 109 ? -9.382 10.371 5.082 1.00 72.31 109 LEU A O 1
ATOM 840 N N . PHE A 1 110 ? -7.661 9.751 6.386 1.00 78.19 110 PHE A N 1
ATOM 841 C CA . PHE A 1 110 ? -8.316 10.051 7.652 1.00 78.19 110 PHE A CA 1
ATOM 842 C C . PHE A 1 110 ? -7.452 10.938 8.528 1.00 78.19 110 PHE A C 1
ATOM 844 O O . PHE A 1 110 ? -6.269 10.680 8.706 1.00 78.19 110 PHE A O 1
ATOM 851 N N . THR A 1 111 ? -8.046 11.981 9.097 1.00 79.50 111 THR A N 1
ATOM 852 C CA . THR A 1 111 ? -7.356 12.844 10.058 1.00 79.50 111 THR A CA 1
ATOM 853 C C . THR A 1 111 ? -7.654 12.368 11.468 1.00 79.50 111 THR A C 1
ATOM 855 O O . THR A 1 111 ? -8.818 12.312 11.872 1.00 79.50 111 THR A O 1
ATOM 858 N N . VAL A 1 112 ? -6.603 12.073 12.226 1.00 82.94 112 VAL A N 1
ATOM 859 C CA . VAL A 1 112 ? -6.699 11.652 13.623 1.00 82.94 112 VAL A CA 1
ATOM 860 C C . VAL A 1 112 ? -7.271 12.789 14.467 1.00 82.94 112 VAL A C 1
ATOM 862 O O . VAL A 1 112 ? -6.776 13.918 14.433 1.00 82.94 112 VAL A O 1
ATOM 865 N N . LYS A 1 113 ? -8.336 12.494 15.220 1.00 82.50 113 LYS A N 1
ATOM 866 C CA . LYS A 1 113 ? -9.078 13.482 16.024 1.00 82.50 113 LYS A CA 1
ATOM 867 C C . LYS A 1 113 ? -8.737 13.441 17.510 1.00 82.50 113 LYS A C 1
ATOM 869 O O . LYS A 1 113 ? -8.974 14.422 18.205 1.00 82.50 113 LYS A O 1
ATOM 874 N N . ASP A 1 114 ? -8.148 12.353 17.987 1.00 82.38 114 ASP A N 1
ATOM 875 C CA . ASP A 1 114 ? -7.772 12.159 19.384 1.00 82.38 114 ASP A CA 1
ATOM 876 C C . ASP A 1 114 ? -6.487 11.327 19.502 1.00 82.38 114 ASP A C 1
ATOM 878 O O . ASP A 1 114 ? -6.059 10.669 18.558 1.00 82.38 114 ASP A O 1
ATOM 882 N N . ASN A 1 115 ? -5.863 11.378 20.676 1.00 82.50 115 ASN A N 1
ATOM 883 C CA . ASN A 1 115 ? -4.631 10.649 20.984 1.00 82.50 115 ASN A CA 1
ATOM 884 C C . ASN A 1 115 ? -4.936 9.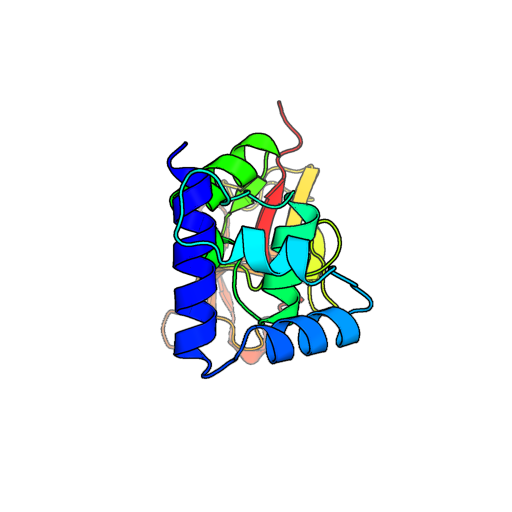310 21.676 1.00 82.50 115 ASN A C 1
ATOM 886 O O . ASN A 1 115 ? -4.251 8.941 22.625 1.00 82.50 115 ASN A O 1
ATOM 890 N N . SER A 1 116 ? -6.003 8.616 21.266 1.00 78.06 116 SER A N 1
ATOM 891 C CA . SER A 1 116 ? -6.447 7.362 21.902 1.00 78.06 116 SER A CA 1
ATOM 892 C C . SER A 1 116 ? -5.487 6.180 21.700 1.00 78.06 116 SER A C 1
ATOM 894 O O . SER A 1 116 ? -5.563 5.189 22.431 1.00 78.06 116 SER A O 1
ATOM 896 N N . ILE A 1 117 ? -4.583 6.290 20.723 1.00 81.56 117 ILE A N 1
ATOM 897 C CA . ILE A 1 117 ? -3.529 5.324 20.413 1.00 81.56 117 ILE A CA 1
ATOM 898 C C . ILE A 1 117 ? -2.189 6.061 20.391 1.00 81.56 117 ILE A C 1
ATOM 900 O O . ILE A 1 117 ? -2.005 6.994 19.612 1.00 81.56 117 ILE A O 1
ATOM 904 N N . ASP A 1 118 ? -1.232 5.599 21.197 1.00 78.19 118 ASP A N 1
ATOM 905 C CA . ASP A 1 118 ? 0.018 6.319 21.492 1.00 78.19 118 ASP A CA 1
ATOM 906 C C . ASP A 1 118 ? 0.869 6.689 20.273 1.00 78.19 118 ASP A C 1
ATOM 908 O O . ASP A 1 118 ? 1.564 7.708 20.293 1.00 78.19 118 ASP A O 1
ATOM 912 N N . ILE A 1 119 ? 0.824 5.875 19.215 1.00 76.38 119 ILE A N 1
ATOM 913 C CA . ILE A 1 119 ? 1.622 6.087 18.002 1.00 76.38 119 ILE A CA 1
ATOM 914 C C . ILE A 1 119 ? 1.021 7.128 17.049 1.00 76.38 119 ILE A C 1
ATOM 916 O O . ILE A 1 119 ? 1.695 7.535 16.100 1.00 76.38 119 ILE A O 1
ATOM 920 N N . PHE A 1 120 ? -0.220 7.559 17.285 1.00 80.94 120 PHE A N 1
ATOM 921 C CA . PHE A 1 120 ? -0.918 8.559 16.487 1.00 80.94 120 PHE A CA 1
ATOM 922 C C . PHE A 1 120 ? -1.141 9.829 17.306 1.00 80.94 120 PHE A C 1
ATOM 924 O O . PHE A 1 120 ? -1.372 9.793 18.517 1.00 80.94 120 PHE A O 1
ATOM 931 N N . ARG A 1 121 ? -1.047 10.976 16.638 1.00 81.50 121 ARG A N 1
ATOM 932 C CA . ARG A 1 121 ? -1.311 12.284 17.236 1.00 81.50 121 ARG A CA 1
ATOM 933 C C . ARG A 1 121 ? -2.475 12.964 16.533 1.00 81.50 121 ARG A C 1
ATOM 935 O O . ARG 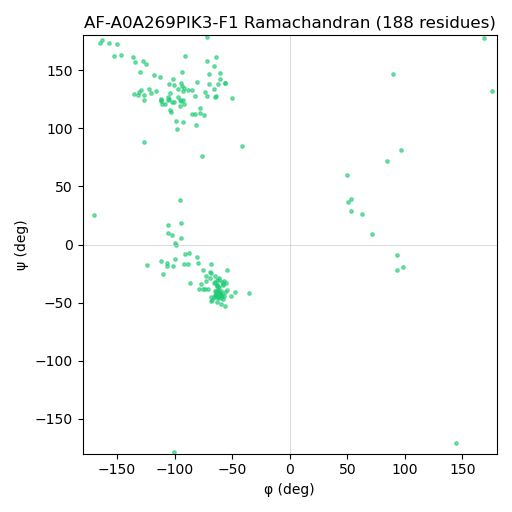A 1 121 ? -2.639 12.827 15.326 1.00 81.50 121 ARG A O 1
ATOM 942 N N . THR A 1 122 ? -3.271 13.729 17.275 1.00 82.69 122 THR A N 1
ATOM 943 C CA . THR A 1 122 ? -4.298 14.610 16.715 1.00 82.69 122 THR A CA 1
ATOM 944 C C . THR A 1 122 ? -3.683 15.478 15.617 1.00 82.69 122 THR A C 1
ATOM 946 O O . THR A 1 122 ? -2.693 16.169 15.851 1.00 82.69 122 THR A O 1
ATOM 949 N N . GLY A 1 123 ? -4.280 15.447 14.426 1.00 67.50 123 GLY A N 1
ATOM 950 C CA . GLY A 1 123 ? -3.768 16.128 13.235 1.00 67.50 123 GLY A CA 1
ATOM 951 C C . GLY A 1 123 ? -2.987 15.232 12.269 1.00 67.50 123 GLY A C 1
ATOM 952 O O . GLY A 1 123 ? -2.922 15.577 11.088 1.00 67.50 123 GLY A O 1
ATOM 953 N N . ASP A 1 124 ? -2.492 14.067 12.710 1.00 74.56 124 ASP A N 1
ATOM 954 C CA . ASP A 1 124 ? -1.874 13.083 11.815 1.00 74.56 124 ASP A CA 1
ATOM 955 C C . ASP A 1 124 ? -2.857 12.705 10.701 1.00 74.56 124 ASP A C 1
ATOM 957 O O . ASP A 1 124 ? -4.059 12.521 10.930 1.00 74.56 124 ASP A O 1
ATOM 961 N N . ARG A 1 125 ? -2.341 12.572 9.477 1.00 72.50 125 ARG A N 1
ATOM 962 C CA . ARG A 1 125 ? -3.128 12.101 8.332 1.00 72.50 125 ARG A CA 1
ATOM 963 C C . ARG A 1 125 ? -2.785 10.649 8.063 1.00 72.50 125 ARG A C 1
ATOM 965 O O . ARG A 1 125 ? -1.636 10.330 7.806 1.00 72.50 125 ARG A O 1
ATOM 972 N N . LEU A 1 126 ? -3.771 9.775 8.091 1.00 78.12 126 LEU A N 1
ATOM 973 C CA . LEU A 1 126 ? -3.621 8.347 7.862 1.00 78.12 126 LEU A CA 1
ATOM 974 C C . LEU A 1 126 ? -4.050 7.996 6.447 1.00 78.12 126 LEU A C 1
ATOM 976 O O . LEU A 1 126 ? -5.030 8.544 5.946 1.00 78.12 126 LEU A O 1
ATOM 980 N N . VAL A 1 127 ? -3.333 7.064 5.833 1.00 75.81 127 VAL A N 1
ATOM 981 C CA . VAL A 1 127 ? -3.740 6.372 4.612 1.00 75.81 127 VAL A CA 1
ATOM 982 C C . VAL A 1 127 ? -4.453 5.096 5.031 1.00 75.81 127 VAL A C 1
ATOM 984 O O . VAL A 1 127 ? -3.889 4.298 5.781 1.00 75.81 127 VAL A O 1
ATOM 987 N N . ILE A 1 128 ? -5.682 4.920 4.558 1.00 77.94 128 ILE A N 1
ATOM 988 C CA . ILE A 1 128 ? -6.532 3.767 4.845 1.00 77.94 128 ILE A CA 1
ATOM 989 C C . ILE A 1 128 ? -6.709 2.950 3.572 1.00 77.94 128 ILE A C 1
ATOM 991 O O . ILE A 1 128 ? -7.224 3.485 2.598 1.00 77.94 128 ILE A O 1
ATOM 995 N N . ASP A 1 129 ? -6.371 1.666 3.598 1.00 77.12 129 ASP A N 1
ATOM 996 C CA . ASP A 1 129 ? -6.720 0.694 2.565 1.00 77.12 129 ASP A CA 1
ATOM 997 C C . ASP A 1 129 ? -8.043 -0.015 2.906 1.00 77.12 129 ASP A C 1
ATOM 999 O O . ASP A 1 129 ? -8.195 -0.646 3.950 1.00 77.12 129 ASP A O 1
ATOM 1003 N N . LYS A 1 130 ? -9.019 0.109 2.014 1.00 78.31 130 LYS A N 1
ATOM 1004 C CA . LYS A 1 130 ? -10.382 -0.431 2.102 1.00 78.31 130 LYS A CA 1
ATOM 1005 C C . LYS A 1 130 ? -10.546 -1.728 1.310 1.00 78.31 130 LYS A C 1
ATOM 1007 O O . LYS A 1 130 ? -11.652 -2.252 1.224 1.00 78.31 130 LYS A O 1
ATOM 1012 N N . SER A 1 131 ? -9.487 -2.203 0.652 1.00 69.19 131 SER A N 1
ATOM 1013 C CA . SER A 1 131 ? -9.518 -3.458 -0.104 1.00 69.19 131 SER A CA 1
ATOM 1014 C C . SER A 1 131 ? -9.477 -4.687 0.803 1.00 69.19 131 SER A C 1
ATOM 1016 O O . SER A 1 131 ? -9.960 -5.748 0.410 1.00 69.19 131 SER A O 1
ATOM 1018 N N . GLU A 1 132 ? -8.983 -4.533 2.031 1.00 64.62 132 GLU A N 1
ATOM 1019 C CA . GLU A 1 132 ? -8.975 -5.579 3.046 1.00 64.62 132 GLU A CA 1
ATOM 1020 C C . GLU A 1 132 ? -10.366 -5.716 3.681 1.00 64.62 132 GLU A C 1
ATOM 1022 O O . GLU A 1 132 ? -10.847 -4.814 4.367 1.00 64.62 132 GLU A O 1
ATOM 1027 N N . HIS A 1 133 ? -11.023 -6.852 3.440 1.00 65.06 133 HIS A N 1
ATOM 1028 C CA . HIS A 1 133 ? -12.358 -7.144 3.985 1.00 65.06 133 HIS A CA 1
ATOM 1029 C C . HIS A 1 133 ? -12.286 -8.049 5.219 1.00 65.06 133 HIS A C 1
ATOM 1031 O O . HIS A 1 133 ? -13.279 -8.206 5.930 1.00 65.06 133 HIS A O 1
ATOM 1037 N N . GLN A 1 134 ? -11.121 -8.647 5.480 1.00 71.56 134 GLN A N 1
ATOM 1038 C CA . GLN A 1 134 ? -10.891 -9.486 6.642 1.00 71.56 134 GLN A CA 1
ATOM 1039 C C . GLN A 1 134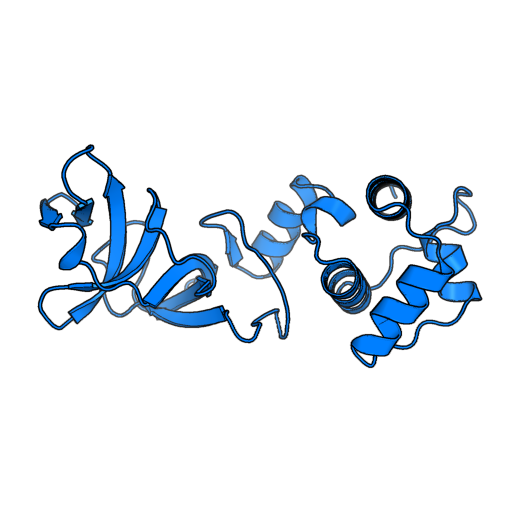 ? -10.077 -8.713 7.679 1.00 71.56 134 GLN A C 1
ATOM 1041 O O . GLN A 1 134 ? -8.920 -8.373 7.459 1.00 71.56 134 GLN A O 1
ATOM 1046 N N . VAL A 1 135 ? -10.663 -8.456 8.849 1.00 78.31 135 VAL A N 1
ATOM 1047 C CA . VAL A 1 135 ? -9.933 -7.783 9.929 1.00 78.31 135 VAL A CA 1
ATOM 1048 C C . VAL A 1 135 ? -8.940 -8.760 10.558 1.00 78.31 135 VAL A C 1
ATOM 1050 O O . VAL A 1 135 ? -9.317 -9.729 11.227 1.00 78.31 135 VAL A O 1
ATOM 1053 N N . THR A 1 136 ? -7.658 -8.486 10.340 1.00 80.06 136 THR A N 1
ATOM 1054 C CA . THR A 1 136 ? -6.514 -9.128 11.000 1.00 80.06 136 THR A CA 1
ATOM 1055 C C . THR A 1 136 ? -5.965 -8.240 12.118 1.00 80.06 136 THR A C 1
ATOM 1057 O O . THR A 1 136 ? -6.465 -7.143 12.357 1.00 80.06 136 THR A O 1
ATOM 1060 N N . ALA A 1 137 ? -4.904 -8.682 12.798 1.00 81.69 137 ALA A N 1
ATOM 1061 C CA . ALA A 1 137 ? -4.164 -7.799 13.695 1.00 81.69 137 ALA A CA 1
ATOM 1062 C C . ALA A 1 137 ? -3.571 -6.601 12.924 1.00 81.69 137 ALA A C 1
ATOM 1064 O O . ALA A 1 137 ? -3.134 -6.769 11.783 1.00 81.69 137 ALA A O 1
ATOM 1065 N N . GLY A 1 138 ? -3.575 -5.416 13.537 1.00 84.00 138 GLY A N 1
ATOM 1066 C CA . GLY A 1 138 ? -3.047 -4.184 12.948 1.00 84.00 138 GLY A CA 1
ATOM 1067 C C . GLY A 1 138 ? -3.851 -2.938 13.321 1.00 84.00 138 GLY A C 1
ATOM 1068 O O . GLY A 1 138 ? -4.740 -2.972 14.175 1.00 84.00 138 GLY A O 1
ATOM 1069 N N . PHE A 1 139 ? -3.543 -1.823 12.662 1.00 86.75 139 PHE A N 1
ATOM 1070 C CA . PHE A 1 139 ? -4.253 -0.560 12.849 1.00 86.75 139 PHE A CA 1
ATOM 1071 C C . PHE A 1 139 ? -5.369 -0.406 11.819 1.00 86.75 139 PHE A C 1
ATOM 1073 O O . PHE A 1 139 ? -5.169 -0.665 10.637 1.00 86.75 139 PHE A O 1
ATOM 1080 N N . TYR A 1 140 ? -6.536 0.052 12.256 1.00 88.75 140 TYR A N 1
ATOM 1081 C CA . TYR A 1 140 ? -7.709 0.269 11.410 1.00 88.75 140 TYR A CA 1
ATOM 1082 C C . TYR A 1 140 ? -8.340 1.616 11.725 1.00 88.75 140 TYR A C 1
ATOM 1084 O O . TYR A 1 140 ? -8.193 2.140 12.825 1.00 88.75 140 TYR A O 1
ATOM 1092 N N . VAL A 1 141 ? -9.088 2.164 10.776 1.00 89.06 141 VAL A N 1
ATOM 1093 C CA . VAL A 1 141 ? -10.072 3.210 11.068 1.00 89.06 141 VAL A CA 1
ATOM 1094 C C . VAL A 1 141 ? -11.442 2.568 11.028 1.00 89.06 141 VAL A C 1
ATOM 1096 O O . VAL A 1 141 ? -11.761 1.851 10.082 1.00 89.06 141 VAL A O 1
ATOM 1099 N N . GLY A 1 142 ? -12.252 2.805 12.051 1.00 89.06 142 GLY A N 1
ATOM 1100 C CA . GLY A 1 142 ? -13.560 2.183 12.178 1.00 89.06 142 GLY A CA 1
ATOM 1101 C C . GLY A 1 142 ? -14.442 2.870 13.206 1.00 89.06 142 GLY A C 1
ATOM 1102 O O . GLY A 1 142 ? -14.014 3.768 13.933 1.00 89.06 142 GLY A O 1
ATOM 1103 N N . GLU A 1 143 ? -15.693 2.430 13.259 1.00 87.88 143 GLU A N 1
ATOM 1104 C CA . GLU A 1 143 ? -16.672 2.933 14.210 1.00 87.88 143 GLU A CA 1
ATOM 1105 C C . GLU A 1 143 ? -16.739 2.026 15.440 1.00 87.88 143 GLU A C 1
ATOM 1107 O O . GLU A 1 143 ? -17.013 0.830 15.339 1.00 87.88 143 GLU A O 1
ATOM 1112 N N . LEU A 1 144 ? -16.531 2.617 16.616 1.00 84.31 144 LEU A N 1
ATOM 1113 C CA . LEU A 1 144 ? -16.737 1.964 17.904 1.00 84.31 144 LEU A CA 1
ATOM 1114 C C . LEU A 1 144 ? -17.483 2.920 18.837 1.00 84.31 144 LEU A C 1
ATOM 1116 O O . LEU A 1 144 ? -17.081 4.072 18.995 1.00 84.31 144 LEU A O 1
ATOM 1120 N N . ASN A 1 145 ? -18.564 2.450 19.466 1.00 81.94 145 ASN A N 1
ATOM 1121 C CA . ASN A 1 145 ? -19.415 3.253 20.358 1.00 81.94 145 ASN A CA 1
ATOM 1122 C C . ASN A 1 145 ? -19.913 4.565 19.710 1.00 81.94 145 ASN A C 1
ATOM 1124 O O . ASN A 1 145 ? -19.933 5.616 20.351 1.00 81.94 145 ASN A O 1
ATOM 1128 N N . GLY A 1 146 ? -20.259 4.518 18.418 1.00 82.94 146 GLY A N 1
ATOM 1129 C CA . GLY A 1 146 ? -20.715 5.680 17.645 1.00 82.94 146 GLY A CA 1
ATOM 1130 C C . GLY A 1 146 ? -19.620 6.701 17.314 1.00 82.94 146 GLY A C 1
ATOM 1131 O O . GLY A 1 146 ? -19.923 7.795 16.840 1.00 82.94 146 GLY A O 1
ATOM 1132 N N . LYS A 1 147 ? -18.345 6.379 17.571 1.00 85.12 147 LYS A N 1
ATOM 1133 C CA . LYS A 1 147 ? -17.197 7.231 17.244 1.00 85.12 147 LYS A CA 1
ATOM 1134 C C . LYS A 1 147 ? -16.362 6.593 16.145 1.00 85.12 147 LYS A C 1
ATOM 1136 O O . LYS A 1 147 ? -15.884 5.473 16.306 1.00 85.12 147 LYS A O 1
ATOM 1141 N N . ASN A 1 148 ? -16.150 7.335 15.060 1.00 87.25 148 ASN A N 1
ATOM 1142 C CA . ASN A 1 148 ? -15.192 6.965 14.022 1.00 87.25 148 ASN A CA 1
ATOM 1143 C C . ASN A 1 148 ? -13.782 7.390 14.455 1.00 87.25 148 ASN A C 1
ATOM 1145 O O . ASN A 1 148 ? -13.513 8.588 14.588 1.00 87.25 148 ASN A O 1
ATOM 1149 N N . GLN A 1 149 ? -12.918 6.415 14.716 1.00 89.38 149 GLN A N 1
ATOM 1150 C CA . GLN A 1 149 ? -11.607 6.614 15.332 1.00 89.38 149 GLN A CA 1
ATOM 1151 C C . GLN A 1 149 ? -10.607 5.552 14.861 1.00 89.38 149 GLN A C 1
ATOM 1153 O O . GLN A 1 149 ? -10.963 4.606 14.155 1.00 89.38 149 GLN A O 1
ATOM 1158 N N . VAL A 1 150 ? -9.343 5.725 15.247 1.00 88.75 150 VAL A N 1
ATOM 1159 C CA . VAL A 1 150 ? -8.298 4.736 14.979 1.00 88.75 150 VAL A CA 1
ATOM 1160 C C . VAL A 1 150 ? -8.393 3.620 16.014 1.00 88.75 150 VAL A C 1
ATOM 1162 O O . VAL A 1 150 ? -8.635 3.873 17.192 1.00 88.75 150 VAL A O 1
ATOM 1165 N N . LEU A 1 151 ? -8.212 2.384 15.571 1.00 89.25 151 LEU A N 1
ATOM 1166 C CA . LEU A 1 151 ? -8.366 1.167 16.353 1.00 89.25 151 LEU A CA 1
ATOM 1167 C C . LEU A 1 151 ? -7.082 0.346 16.228 1.00 89.25 151 LEU A C 1
ATOM 1169 O O . LEU A 1 151 ? -6.619 0.095 15.117 1.00 89.25 151 LEU A O 1
ATOM 1173 N N . ASN A 1 152 ? -6.509 -0.079 17.352 1.00 89.81 152 ASN A N 1
ATOM 1174 C CA . ASN A 1 152 ? -5.413 -1.045 17.378 1.00 89.81 152 ASN A CA 1
ATOM 1175 C C . ASN A 1 152 ? -6.005 -2.423 17.666 1.00 89.81 152 ASN A C 1
ATOM 1177 O O . ASN A 1 152 ? -6.349 -2.721 18.811 1.00 89.81 152 ASN A O 1
ATOM 1181 N N . VAL A 1 153 ? -6.184 -3.216 16.618 1.00 88.38 153 VAL A N 1
ATOM 1182 C CA . VAL A 1 153 ? -6.918 -4.475 16.667 1.00 88.38 153 VAL A CA 1
ATOM 1183 C C . VAL A 1 153 ? -5.945 -5.636 16.825 1.00 88.38 153 VAL A C 1
ATOM 1185 O O . VAL A 1 153 ? -4.965 -5.755 16.092 1.00 88.38 153 VAL A O 1
ATOM 1188 N N . SER A 1 154 ? -6.255 -6.542 17.745 1.00 86.44 154 SER A N 1
ATOM 1189 C CA . SER A 1 154 ? -5.693 -7.888 17.789 1.00 86.44 154 SER A CA 1
ATOM 1190 C C . SER A 1 154 ? -6.811 -8.931 17.792 1.00 86.44 154 SER A C 1
ATOM 1192 O O . SER A 1 154 ? -7.951 -8.651 18.163 1.00 86.44 154 SER A O 1
ATOM 1194 N N . ASN A 1 155 ? -6.498 -10.143 17.338 1.00 82.50 155 ASN A N 1
ATOM 1195 C CA . ASN A 1 155 ? -7.432 -11.264 17.330 1.00 82.50 155 ASN A CA 1
ATOM 1196 C C . ASN A 1 155 ? -7.049 -12.244 18.449 1.00 82.50 155 ASN A C 1
ATOM 1198 O O . ASN A 1 155 ? -5.909 -12.703 18.489 1.00 82.50 155 ASN A O 1
ATOM 1202 N N . ASN A 1 156 ? -7.984 -12.554 19.351 1.00 78.31 156 ASN A N 1
ATOM 1203 C CA . ASN A 1 156 ? -7.769 -13.489 20.463 1.00 78.31 156 ASN A CA 1
ATOM 1204 C C . ASN A 1 156 ? -8.386 -14.887 20.225 1.00 78.31 156 ASN A C 1
ATOM 1206 O O . ASN A 1 156 ? -8.414 -15.711 21.135 1.00 78.31 156 ASN A O 1
ATOM 1210 N N . GLY A 1 157 ? -8.876 -15.155 19.011 1.00 76.38 157 GLY A N 1
ATOM 1211 C CA . GLY A 1 157 ? -9.480 -16.420 18.584 1.00 76.38 157 GLY A CA 1
ATOM 1212 C C . GLY A 1 157 ? -11.005 -16.491 18.717 1.00 76.38 157 GLY A C 1
ATOM 1213 O O . GLY A 1 157 ? -11.621 -17.287 18.011 1.00 76.38 157 GLY A O 1
ATOM 1214 N N . SER A 1 158 ? -11.622 -15.667 19.571 1.00 81.44 158 SER A N 1
ATOM 1215 C CA . SER A 1 158 ? -13.084 -15.620 19.759 1.00 81.44 158 SER A CA 1
ATOM 1216 C C . SER A 1 158 ? -13.702 -14.236 19.542 1.00 81.44 158 SER A C 1
ATOM 1218 O O . SER A 1 158 ? -14.912 -14.134 19.342 1.00 81.44 158 SER A O 1
ATOM 1220 N N . ALA A 1 159 ? -12.893 -13.177 19.578 1.00 85.88 159 ALA A N 1
ATOM 1221 C CA . ALA A 1 159 ? -13.299 -11.789 19.406 1.00 85.88 159 ALA A CA 1
ATOM 1222 C C . ALA A 1 159 ? -12.116 -10.910 18.949 1.00 85.88 159 ALA A C 1
ATOM 1224 O O . ALA A 1 159 ? -10.957 -11.342 18.900 1.00 85.88 159 ALA A O 1
ATOM 1225 N N . TYR A 1 160 ? -12.410 -9.651 18.622 1.00 86.75 160 TYR A N 1
ATOM 1226 C CA . TYR A 1 160 ? -11.397 -8.615 18.454 1.00 86.75 160 TYR A CA 1
ATOM 1227 C C . TYR A 1 160 ? -11.119 -7.934 19.793 1.00 86.75 160 TYR A C 1
ATOM 1229 O O . TYR A 1 160 ? -12.041 -7.520 20.495 1.00 86.75 160 TYR A O 1
ATOM 1237 N N . THR A 1 161 ? -9.844 -7.768 20.126 1.00 88.50 161 THR A N 1
ATOM 1238 C CA . THR A 1 161 ? -9.413 -6.894 21.218 1.00 88.50 161 THR A CA 1
ATOM 1239 C C . THR A 1 161 ? -8.934 -5.581 20.615 1.00 88.50 161 THR A C 1
ATOM 1241 O O . THR A 1 161 ? -8.029 -5.569 19.783 1.00 88.50 161 THR A O 1
ATOM 1244 N N . ILE A 1 162 ? -9.535 -4.473 21.036 1.00 87.25 162 ILE A N 1
ATOM 1245 C CA . ILE A 1 162 ? -9.158 -3.122 20.626 1.00 87.25 162 ILE A CA 1
ATOM 1246 C C . ILE A 1 162 ? -8.382 -2.475 21.766 1.00 87.25 162 ILE A C 1
ATOM 1248 O O . ILE A 1 162 ? -8.934 -2.229 22.837 1.00 87.25 162 ILE A O 1
ATOM 1252 N N . ASN A 1 163 ? -7.100 -2.208 21.538 1.00 82.88 163 ASN A N 1
ATOM 1253 C CA . ASN A 1 163 ? -6.208 -1.633 22.537 1.00 82.88 163 ASN A CA 1
ATOM 1254 C C . ASN A 1 163 ? -6.173 -0.106 22.417 1.00 82.88 163 ASN A C 1
ATOM 1256 O O . ASN A 1 163 ? -5.530 0.440 21.521 1.00 82.88 163 ASN A O 1
ATOM 1260 N N . PHE A 1 164 ? -6.823 0.580 23.351 1.00 79.31 164 PHE A N 1
ATOM 1261 C CA . PHE A 1 164 ? -6.583 2.000 23.622 1.00 79.31 164 PHE A CA 1
ATOM 1262 C C . PHE A 1 164 ? -5.549 2.108 24.737 1.00 79.31 164 PHE A C 1
ATOM 1264 O O . PHE A 1 164 ? -5.526 1.212 25.575 1.00 79.31 164 PHE A O 1
ATOM 1271 N N . SER A 1 165 ? -4.711 3.148 24.764 1.00 68.75 165 SER A N 1
ATOM 1272 C CA . SER A 1 165 ? -3.580 3.335 25.698 1.00 68.75 165 SER A CA 1
ATOM 1273 C C . SER A 1 165 ? -3.879 2.936 27.164 1.00 68.75 165 SER A C 1
ATOM 1275 O O . SER A 1 165 ? -4.249 3.766 27.991 1.00 68.75 165 SER A O 1
ATOM 1277 N N . GLY A 1 166 ? -3.734 1.643 27.485 1.00 65.25 166 GLY A N 1
ATOM 1278 C CA . GLY A 1 166 ? -3.998 1.038 28.799 1.00 65.25 166 GLY A CA 1
ATOM 1279 C C . GLY A 1 166 ? -5.393 0.432 29.050 1.00 65.25 166 GLY A C 1
ATOM 1280 O O . GLY A 1 166 ? -5.548 -0.251 30.055 1.00 65.25 166 GLY A O 1
ATOM 1281 N N . ASN A 1 167 ? -6.385 0.609 28.170 1.00 78.25 167 ASN A N 1
ATOM 1282 C CA . ASN A 1 167 ? -7.757 0.106 28.355 1.00 78.25 167 ASN A CA 1
ATOM 1283 C C . ASN A 1 167 ? -8.232 -0.728 27.149 1.00 78.25 167 ASN A C 1
ATOM 1285 O O . ASN A 1 167 ? -8.837 -0.180 26.221 1.00 78.25 167 ASN A O 1
ATOM 1289 N N . PRO A 1 168 ? -7.973 -2.048 27.136 1.00 83.12 168 PRO A N 1
ATOM 1290 C CA . PRO A 1 168 ? -8.451 -2.926 26.078 1.00 83.12 168 PRO A CA 1
ATOM 1291 C C . PRO A 1 168 ? -9.969 -3.121 26.150 1.00 83.12 168 PRO A C 1
ATOM 1293 O O . PRO A 1 168 ? -10.538 -3.339 27.219 1.00 83.12 168 PRO A O 1
ATOM 1296 N N . VAL A 1 169 ? -10.625 -3.099 24.993 1.00 87.19 169 VAL A N 1
ATOM 1297 C CA . VAL A 1 169 ? -12.053 -3.402 24.838 1.00 87.19 169 VAL A CA 1
ATOM 1298 C C . VAL A 1 169 ? -12.199 -4.642 23.968 1.00 87.19 169 VAL A C 1
ATOM 1300 O O . VAL A 1 169 ? -11.584 -4.729 22.910 1.00 87.19 169 VAL A O 1
ATOM 1303 N N . THR A 1 170 ? -13.018 -5.601 24.397 1.00 89.50 170 THR A N 1
ATOM 1304 C CA . THR A 1 170 ? -13.344 -6.782 23.582 1.00 89.50 170 THR A CA 1
ATOM 1305 C C . THR A 1 170 ? -14.618 -6.528 22.786 1.00 89.50 170 THR A C 1
ATOM 1307 O O . THR A 1 170 ? -15.612 -6.062 23.340 1.00 89.50 170 THR A O 1
ATOM 1310 N N . VAL A 1 171 ? -14.585 -6.832 21.490 1.00 85.56 171 VAL A N 1
ATOM 1311 C CA . VAL A 1 171 ? -15.686 -6.623 20.546 1.00 85.56 171 VAL A CA 1
ATOM 1312 C C . VAL A 1 171 ? -15.895 -7.899 19.737 1.00 85.56 171 VAL A C 1
ATOM 1314 O O . VAL A 1 171 ? -14.950 -8.440 19.167 1.00 85.56 171 VAL A O 1
ATOM 1317 N N . GLU A 1 172 ? -17.134 -8.386 19.688 1.00 85.38 172 GLU A N 1
ATOM 1318 C CA . GLU A 1 172 ? -17.506 -9.521 18.833 1.00 85.38 172 GLU A CA 1
ATOM 1319 C C . GLU A 1 172 ? -17.245 -9.196 17.354 1.00 85.38 172 GLU A C 1
ATOM 1321 O O . GLU A 1 172 ? -17.348 -8.042 16.928 1.00 85.38 172 GLU A O 1
ATOM 1326 N N . TYR A 1 173 ? -16.894 -10.211 16.561 1.00 81.88 173 TYR A N 1
ATOM 1327 C CA . TYR A 1 173 ? -16.446 -10.021 15.179 1.00 81.88 173 TYR A CA 1
ATOM 1328 C C . TYR A 1 173 ? -17.470 -9.305 14.284 1.00 81.88 173 TYR A C 1
ATOM 1330 O O . TYR A 1 173 ? -17.085 -8.518 13.425 1.00 81.88 173 TYR A O 1
ATOM 1338 N N . ASP A 1 174 ? -18.762 -9.535 14.505 1.00 80.69 174 ASP A N 1
ATOM 1339 C CA . ASP A 1 174 ? -19.876 -8.937 13.762 1.00 80.69 174 ASP A CA 1
ATOM 1340 C C . ASP A 1 174 ? -20.220 -7.504 14.209 1.00 80.69 174 ASP A C 1
ATOM 1342 O O . ASP A 1 174 ? -20.905 -6.770 13.493 1.00 80.69 174 ASP A O 1
ATOM 1346 N N . LYS A 1 175 ? -19.730 -7.081 15.380 1.00 82.00 175 LYS A N 1
ATOM 1347 C CA . LYS A 1 175 ? -19.979 -5.749 15.951 1.00 82.00 175 LYS A CA 1
ATOM 1348 C C . LYS A 1 175 ? -18.916 -4.724 15.571 1.00 82.00 175 LYS A C 1
ATOM 1350 O O . LYS A 1 175 ? -19.163 -3.525 15.711 1.00 82.00 175 LYS A O 1
ATO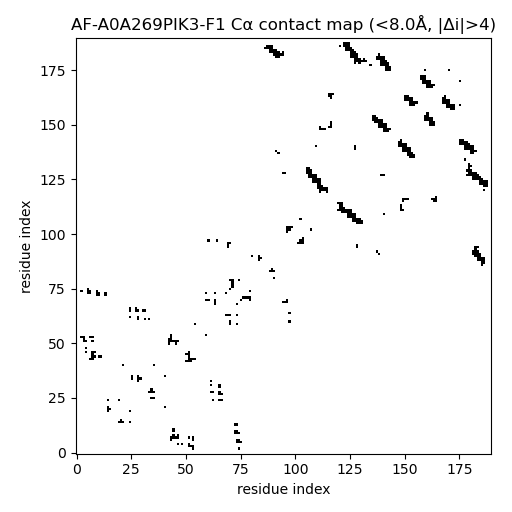M 1355 N N . LEU A 1 176 ? -17.753 -5.161 15.085 1.00 85.31 176 LEU A N 1
ATOM 1356 C CA . LEU A 1 176 ? -16.689 -4.262 14.655 1.00 85.31 176 LEU A CA 1
ATOM 1357 C C . LEU A 1 176 ? -16.897 -3.815 13.204 1.00 85.31 176 LEU A C 1
ATOM 1359 O O . LEU A 1 176 ? -16.734 -4.593 12.268 1.00 85.31 176 LEU A O 1
ATOM 1363 N N . LYS A 1 177 ? -17.194 -2.529 13.009 1.00 87.31 177 LYS A N 1
ATOM 1364 C CA . LYS A 1 177 ? -17.279 -1.922 11.676 1.00 87.31 177 LYS A CA 1
ATOM 1365 C C . LYS A 1 177 ? -15.986 -1.188 11.357 1.00 87.31 177 LYS A C 1
ATOM 1367 O O . LYS A 1 177 ? -15.741 -0.107 11.893 1.00 87.31 177 LYS A O 1
ATOM 1372 N N . VAL A 1 178 ? -15.170 -1.754 10.473 1.00 88.50 178 VAL A N 1
ATOM 1373 C CA . VAL A 1 178 ? -13.974 -1.080 9.954 1.00 88.50 178 VAL A CA 1
ATOM 1374 C C . VAL A 1 178 ? -14.277 -0.374 8.636 1.00 88.50 178 VAL A C 1
ATOM 1376 O O . VAL A 1 178 ? -14.977 -0.896 7.774 1.00 88.50 178 VAL A O 1
ATOM 1379 N N . THR A 1 179 ? -13.735 0.829 8.489 1.00 87.19 179 THR A N 1
ATOM 1380 C CA . THR A 1 179 ? -13.679 1.566 7.222 1.00 87.19 179 THR A CA 1
ATOM 1381 C C . THR A 1 179 ? -12.544 1.027 6.351 1.00 87.19 179 THR A C 1
ATOM 1383 O O . THR A 1 179 ? -12.703 0.922 5.140 1.00 87.19 179 THR A O 1
ATOM 1386 N N . GLY A 1 180 ? -11.413 0.673 6.971 1.00 84.69 180 GLY A N 1
ATOM 1387 C CA . GLY A 1 180 ? -10.274 0.027 6.322 1.00 84.69 180 GLY A CA 1
ATOM 1388 C C . GLY A 1 180 ? -9.030 -0.001 7.216 1.00 84.69 180 GLY A C 1
ATOM 1389 O O . GLY A 1 180 ? -9.038 0.523 8.336 1.00 84.69 180 GLY A O 1
ATOM 1390 N N . LYS A 1 181 ? -7.961 -0.616 6.715 1.00 84.12 181 LYS A N 1
ATOM 1391 C CA . LYS A 1 181 ? -6.684 -0.818 7.404 1.00 84.12 181 LYS A CA 1
ATOM 1392 C C . LYS A 1 181 ? -5.777 0.401 7.254 1.00 84.12 181 LYS A C 1
ATOM 1394 O O . LYS A 1 181 ? -5.617 0.925 6.158 1.00 84.12 181 LYS A O 1
ATOM 1399 N N . VAL A 1 182 ? -5.175 0.871 8.340 1.00 79.06 182 VAL A N 1
ATOM 1400 C CA . VAL A 1 182 ? -4.196 1.964 8.309 1.00 79.06 182 VAL A CA 1
ATOM 1401 C C . VAL A 1 182 ? -2.866 1.414 7.824 1.00 79.06 182 VAL A C 1
ATOM 1403 O O . VAL A 1 182 ? -2.251 0.577 8.475 1.00 79.06 182 VAL A O 1
ATOM 1406 N N . VAL A 1 183 ? -2.412 1.931 6.693 1.00 74.00 183 VAL A N 1
ATOM 1407 C CA . VAL A 1 183 ? -1.223 1.439 5.988 1.00 74.00 183 VAL A CA 1
ATOM 1408 C C . VAL A 1 183 ? -0.062 2.434 6.063 1.00 74.00 183 VAL A C 1
ATOM 1410 O O . VAL A 1 183 ? 1.106 2.051 6.049 1.00 74.00 183 VAL A O 1
ATOM 1413 N N . ALA A 1 184 ? -0.359 3.721 6.246 1.00 71.56 184 ALA A N 1
ATOM 1414 C CA . ALA A 1 184 ? 0.649 4.750 6.477 1.00 71.56 184 ALA A CA 1
ATOM 1415 C C . ALA A 1 184 ? 0.089 5.927 7.280 1.00 71.56 184 ALA A C 1
ATOM 1417 O O . ALA A 1 184 ? -1.124 6.149 7.317 1.00 71.56 184 ALA A O 1
ATOM 1418 N N . LYS A 1 185 ? 0.981 6.727 7.863 1.00 72.06 185 LYS A N 1
ATOM 1419 C CA . LYS A 1 185 ? 0.663 8.020 8.474 1.00 72.06 185 LYS A CA 1
ATOM 1420 C C . LYS A 1 185 ? 1.596 9.126 7.990 1.00 72.06 185 LYS A C 1
ATOM 1422 O O . LYS A 1 185 ? 2.772 8.877 7.753 1.00 72.06 185 LYS A O 1
ATOM 1427 N N . PHE A 1 186 ? 1.084 10.348 7.914 1.00 66.56 186 PHE A N 1
ATOM 1428 C CA . PHE A 1 186 ? 1.839 11.586 7.753 1.00 66.56 186 PHE A CA 1
ATOM 1429 C C . PHE A 1 186 ? 1.781 12.350 9.067 1.00 66.56 186 PHE A C 1
ATOM 1431 O O . PHE A 1 186 ? 0.690 12.707 9.525 1.00 66.56 186 PHE A O 1
ATOM 1438 N N . THR A 1 187 ? 2.945 12.612 9.649 1.00 64.19 187 THR A N 1
ATOM 1439 C CA . THR A 1 187 ? 3.038 13.411 10.872 1.00 64.19 187 THR A CA 1
ATOM 1440 C C . THR A 1 187 ? 2.995 14.892 10.503 1.00 64.19 187 THR A C 1
ATOM 1442 O O . THR A 1 187 ? 3.760 15.346 9.653 1.00 64.19 187 THR A O 1
ATOM 1445 N N . THR A 1 188 ? 2.100 15.663 11.125 1.00 52.00 188 THR A N 1
ATOM 1446 C CA . THR A 1 188 ? 2.022 17.123 10.911 1.00 52.00 188 THR A CA 1
ATOM 1447 C C . THR A 1 188 ? 2.946 17.927 11.828 1.00 52.00 188 THR A C 1
ATOM 1449 O O . THR A 1 188 ? 3.057 19.139 11.663 1.00 52.00 188 THR A O 1
ATOM 1452 N N . GLN A 1 189 ? 3.590 17.281 12.800 1.00 45.25 189 GLN A N 1
ATOM 1453 C CA . GLN A 1 189 ? 4.568 17.901 13.694 1.00 45.25 189 GLN A CA 1
ATOM 1454 C C . GLN A 1 189 ? 5.989 17.675 13.160 1.00 45.25 189 GLN A C 1
ATOM 1456 O O . GLN A 1 189 ? 6.405 16.529 12.985 1.00 45.25 189 GLN A O 1
ATOM 1461 N N . ILE A 1 190 ? 6.675 18.786 12.870 1.00 39.22 190 ILE A N 1
ATOM 1462 C CA . ILE A 1 190 ? 8.122 18.878 12.618 1.00 39.22 190 ILE A CA 1
ATOM 1463 C C . ILE A 1 190 ? 8.821 19.016 13.969 1.00 39.22 190 ILE A C 1
ATOM 1465 O O . ILE A 1 190 ? 8.306 19.814 14.789 1.00 39.22 190 ILE A O 1
#

Foldseek 3Di:
DVQLQLLLVLLVVLCVVVVHDLVLLQVLLVVVVHHDDPLRSCLSNDPDPVRGDDDDPVVLQSSCNSSQHDSCSRRNPVVVVVVCVVQQKDFFADDSAADDVTADVQKDKDAACPCQDVVDDGRKIFIFGRPDPDDAATWFFWDDPNDGHIWGWHDPPQFIWTDGPVDIDTHGPVRTGTNGGGGMIHDPDD

Radius of gyration: 19.66 Å; Cα contacts (8 Å, |Δi|>4): 321; chains: 1; bounding box: 47×35×56 Å

Solvent-accessible surface area (backbone atoms only — not comparable to full-atom values): 10678 Å² total; per-residue (Å²): 117,69,66,32,56,44,29,15,52,29,47,50,50,54,29,58,77,67,74,46,52,76,67,52,54,51,50,35,26,45,76,72,76,41,87,77,55,68,72,60,53,50,23,39,59,36,89,47,81,91,53,39,43,65,72,56,69,73,55,48,53,48,50,20,54,46,67,73,48,48,63,36,67,34,57,36,64,72,45,48,58,49,56,28,55,76,66,47,32,47,76,66,45,89,59,92,69,37,57,80,102,31,47,32,102,44,38,48,81,45,70,37,84,55,63,57,40,84,94,49,48,60,62,22,39,30,37,26,38,45,75,64,86,72,92,62,65,47,43,28,35,26,45,56,96,92,39,80,41,81,40,40,35,38,70,77,89,81,34,34,36,34,50,32,81,91,55,72,43,82,40,52,70,90,70,59,47,69,68,18,37,35,22,29,35,34,64,76,76,130

Mean predicted aligned error: 14.0 Å

Nearest PDB structures (foldseek):
  6a2r-assembly1_A  TM=8.055E-01  e=7.504E-05  Mycobacterium tuberculosis H37Rv
  6a2s-assembly1_C  TM=7.948E-01  e=2.061E-04  Mycobacterium tuberculosis H37Rv
  6a2t-assembly1_A  TM=7.565E-01  e=7.615E-04  Mycobacterium tuberculosis H37Rv
  3k2z-assembly1_B  TM=4.525E-01  e=6.188E-06  Thermotoga maritima
  3k3r-assembly1_F  TM=4.967E-01  e=5.024E-04  Escherichia coli K-12

Secondary structure (DSSP, 8-state):
-HHHHHHHHHHHHHHHHTT--HHHHHHHHHHTT----HHHHHHHS--STTT--PPPHHHHHHHHHHHT--HHHHH-HHHHHHHHHHTTEEE-S-----STTT--TTEEEEE--S--STT--TTPEEEEE----S--SEEEEEEETTEEEEEEEEE-SSSEEEEETTEEEEE-TTT-EEEEEEEEEE----

Sequence (190 aa):
MENKFRFSKNLRNVLRAKDMKPRDLKMALKAIKVNIADPTLSNYLSESETNVRTPKLGTILNIATALNVSTGELLGEDFLAHDASVNNMILCDEVSYSKSLGLGANVELFTVKDNSIDIFRTGDRLVIDKSEHQVTAGFYVGELNGKNQVLNVSNNGSAYTINFSGNPVTVEYDKLKVTGKVVAKFTTQI

pLDDT: mean 74.32, std 14.95, range [31.19, 93.62]